Protein 3KRE (pdb70)

Radius of gyration: 17.06 Å; Cα contacts (8 Å, |Δi|>4): 469; chains: 1; bounding box: 45×38×44 Å

Foldseek 3Di:
DFPDDDQFWTWADDPDNFKIKTFGAQWDADDLRPDIDGHPLLQLLQLLVFLLLLVLLVVVPAFAQFDARDDSGIGMGTDFAWLQKKKKKFQFDDDVRCVVVVNDGGHGDPAIDIWMWGRDSVVPTHTDDPVRCCVVPSDHPVLVVVVVVSVVVSCVSVQVLLVVLQKGFGMFIWIWGFDDPDPPGHTHTYDGDALSTTFIARNPPRHTLGCVCVVVVVPCNVVSSVSSCVSSVRDDD

Nearest PDB structures (foldseek):
  3kre-assembly1_A  TM=1.004E+00  e=1.174E-49  Ehrlichia chaffeensis str. Arkansas
  3nua-assembly1_A  TM=9.853E-01  e=3.818E-33  Clostridium perfringens ATCC 13124
  2ywv-assembly1_A  TM=9.823E-01  e=1.407E-31  Geobacillus kaustophilus
  2gqs-assembly1_B  TM=9.759E-01  e=2.696E-31  Escherichia coli
  4fgr-assembly1_A  TM=9.677E-01  e=3.858E-30  Streptococcus pneumoniae

Secondary structure (DSSP, 8-state):
-EEEE-SSEEEEE-SSTTEEEEEE-SEEEETTTTEEEE-TTHHHHHHHHHHHHHHHHHHTT--BSEEEE-SSSEEEEE-EEEPSEEEEEEEE--HHHHHHHT--TTPEEEEEEEEEEE--TTTT--EE-HHHHHHTTSS-HHHHHHHHHHHHHHHHHHHHHHHHTTEEEEEEEE-EEEETT-TT---EE-S--STTTEEEEETTT--B-STHHHHTT-S-HHHHHHHHHHHHT-S--

InterPro domains:
  IPR001636 Phosphoribosylaminoimidazole-succinocarboxamide synthase [TIGR00081] (3-213)
  IPR018236 SAICAR synthetase, conserved site [PS01058] (173-181)
  IPR028923 SAICAR synthetase/ADE2, N-terminal [MF_00137] (4-238)
  IPR028923 SAICAR synthetase/ADE2, N-terminal [PF01259] (6-235)
  IPR033934 Bacterial and archaeal 5-aminoimidazole-4-(N-succinylcarboxamide) ribonucleotide synthase [cd01415] (6-237)

CATH classification: 3.30.200.20 (+1 more: 3.30.470.20)

Sequence (237 aa):
EKIYEGKAKIIFATLNPLEVIQHFKDEITAFNNKKAAIIHEKGILNNYISSSFLMKKLIDKGIKTHFISSLLNQQREQLVKKITIIPIIEVVIRNLAAGNFSKRFQQIADGTPFKSPIIEFYYKNDELSDPMVSEGHILSFQWLTNQELEKIKILSLKINNILSELFFNVGIKLVDFKLEFGKLHNDEQSDLFLADEIISPDTCRLWDISTNKRLDKDRYRLNLGNVIEGYREVAHKLNAIPN

Organism: Ehrlichia chaffeensis (strain ATCC CRL-10679 / Arkansas) (NCBI:txid205920)

Solvent-accessible surface area: 11716 Å² total; per-residue (Å²): 156,121,72,123,79,19,96,18,24,15,30,45,29,43,194,63,102,106,48,9,33,3,38,3,20,17,62,2,14,6,104,113,81,92,65,71,36,121,28,136,46,2,0,20,1,1,0,21,0,0,7,50,0,0,104,85,0,62,85,126,54,6,100,11,8,36,69,46,62,82,73,106,53,29,0,28,3,72,91,25,100,72,12,47,2,20,0,20,0,14,16,21,0,0,11,102,12,8,122,125,97,158,63,76,71,21,52,96,41,216,71,56,58,37,10,10,37,55,81,40,110,98,109,62,44,46,101,9,73,69,44,65,0,50,86,128,157,45,5,80,112,79,27,4,96,75,2,54,91,20,0,69,85,0,4,101,24,0,28,116,31,0,130,104,45,25,0,73,1,0,7,2,32,2,6,2,0,50,51,38,159,53,151,148,9,35,3,24,0,1,20,4,1,0,1,20,20,6,33,0,16,16,74,103,91,95,99,41,2,1,31,4,19,16,64,89,122,79,34,86,17,27,79,4,0,69,57,0,1,111,76,11,125,8,66,69,204

Structure (mmCIF, N/CA/C/O backbone):
data_3KRE
#
_entry.id   3KRE
#
_cell.length_a   75.960
_cell.length_b   61.920
_cell.length_c   68.200
_cell.angle_alpha   90.00
_cell.angle_beta   117.99
_cell.angle_gamma   90.00
#
_symmetry.space_group_name_H-M   'C 1 2 1'
#
loop_
_entity.id
_entity.type
_entity.pdbx_description
1 polymer 'Phosphoribosylaminoimidazole-succinocarboxamide synthase'
2 non-polymer 'CHLORIDE ION'
3 non-polymer 1,2-ETHANEDIOL
4 water water
#
loop_
_atom_site.group_PDB
_atom_site.id
_atom_site.type_symbol
_atom_site.label_atom_id
_atom_site.label_alt_id
_atom_site.label_comp_id
_atom_site.label_asym_id
_atom_site.label_entity_id
_atom_site.label_seq_id
_atom_site.pdbx_PDB_ins_code
_atom_site.Cartn_x
_atom_site.Cartn_y
_atom_site.Cartn_z
_atom_site.occupancy
_atom_site.B_iso_or_equiv
_atom_site.auth_seq_id
_atom_site.auth_comp_id
_atom_site.auth_asym_id
_atom_site.auth_atom_id
_atom_site.pdbx_PDB_model_num
ATOM 1 N N . GLU A 1 26 ? 34.049 -4.602 -5.930 1.00 25.89 5 GLU A N 1
ATOM 2 C CA . GLU A 1 26 ? 34.963 -4.603 -4.735 1.00 25.93 5 GLU A CA 1
ATOM 3 C C . GLU A 1 26 ? 34.246 -4.380 -3.394 1.00 25.24 5 GLU A C 1
ATOM 4 O O . GLU A 1 26 ? 33.793 -3.256 -3.090 1.00 23.05 5 GLU A O 1
ATOM 10 N N . LYS A 1 27 ? 34.206 -5.430 -2.572 1.00 24.41 6 LYS A N 1
ATOM 11 C CA . LYS A 1 27 ? 33.538 -5.376 -1.274 1.00 24.53 6 LYS A CA 1
ATOM 12 C C . LYS A 1 27 ? 34.421 -4.711 -0.238 1.00 23.88 6 LYS A C 1
ATOM 13 O O . LYS A 1 27 ? 35.588 -5.068 -0.112 1.00 24.77 6 LYS A O 1
ATOM 19 N N . ILE A 1 28 ? 33.849 -3.775 0.510 1.00 23.15 7 ILE A N 1
ATOM 20 C CA . ILE A 1 28 ? 34.495 -3.119 1.650 1.00 23.12 7 ILE A CA 1
ATOM 21 C C . ILE A 1 28 ? 34.037 -3.716 2.982 1.00 22.80 7 ILE A C 1
ATOM 22 O O . ILE A 1 28 ? 34.776 -3.713 3.954 1.00 22.79 7 ILE A O 1
ATOM 27 N N . TYR A 1 29 ? 32.780 -4.151 3.042 1.00 22.28 8 TYR A N 1
ATOM 28 C CA . TYR A 1 29 ? 32.191 -4.667 4.271 1.00 21.99 8 TYR A CA 1
ATOM 29 C C . TYR A 1 29 ? 31.023 -5.543 3.868 1.00 20.84 8 TYR A C 1
ATOM 30 O O . TYR A 1 29 ? 30.336 -5.272 2.891 1.00 18.24 8 TYR A O 1
ATOM 39 N N . GLU A 1 30 ? 30.800 -6.594 4.643 1.00 20.63 9 GLU A N 1
ATOM 40 C CA . GLU A 1 30 ? 29.612 -7.392 4.502 1.00 20.99 9 GLU A CA 1
ATOM 41 C C . GLU A 1 30 ? 29.118 -7.722 5.886 1.00 21.93 9 GLU A C 1
ATOM 42 O O . GLU A 1 30 ? 29.857 -8.272 6.698 1.00 21.51 9 GLU A O 1
ATOM 48 N N . GLY A 1 31 ? 27.877 -7.340 6.158 1.00 21.90 10 GLY A N 1
ATOM 49 C CA . GLY A 1 31 ? 27.242 -7.604 7.437 1.00 22.48 10 GLY A CA 1
ATOM 50 C C . GLY A 1 31 ? 26.240 -8.703 7.234 1.00 22.99 10 GLY A C 1
ATOM 51 O O . GLY A 1 31 ? 26.308 -9.459 6.259 1.00 23.13 10 GLY A O 1
ATOM 52 N N . LYS A 1 32 ? 25.267 -8.789 8.128 1.00 23.42 11 LYS A N 1
ATOM 53 C CA . LYS A 1 32 ? 24.362 -9.936 8.054 1.00 23.34 11 LYS A CA 1
ATOM 54 C C . LYS A 1 32 ? 23.386 -9.855 6.856 1.00 21.68 11 LYS A C 1
ATOM 55 O O . LYS A 1 32 ? 23.067 -10.913 6.254 1.00 22.70 11 LYS A O 1
ATOM 61 N N . ALA A 1 33 ? 22.999 -8.627 6.467 1.00 17.52 12 ALA A N 1
ATOM 62 C CA . ALA A 1 33 ? 21.973 -8.411 5.447 1.00 14.89 12 ALA A CA 1
ATOM 63 C C . ALA A 1 33 ? 22.387 -7.488 4.272 1.00 12.10 12 ALA A C 1
ATOM 64 O O . ALA A 1 33 ? 21.650 -7.347 3.309 1.00 10.79 12 ALA A O 1
ATOM 66 N N . LYS A 1 34 ? 23.538 -6.836 4.359 1.00 9.80 13 LYS A N 1
ATOM 67 C CA . LYS A 1 34 ? 23.930 -5.885 3.355 1.00 9.34 13 LYS A CA 1
ATOM 68 C C . LYS A 1 34 ? 25.436 -6.064 3.036 1.00 10.56 13 LYS A C 1
ATOM 69 O O . LYS A 1 34 ? 26.177 -6.655 3.829 1.00 12.03 13 LYS A O 1
ATOM 75 N N . ILE A 1 35 ? 25.825 -5.632 1.848 1.00 8.77 14 ILE A N 1
ATOM 76 C CA . ILE A 1 35 ? 27.220 -5.553 1.415 1.00 9.66 14 ILE A CA 1
ATOM 77 C C . ILE A 1 35 ? 27.468 -4.099 1.062 1.00 9.39 14 ILE A C 1
ATOM 78 O O . ILE A 1 35 ? 26.622 -3.464 0.433 1.00 8.99 14 ILE A O 1
ATOM 83 N N . ILE A 1 36 ? 28.602 -3.565 1.498 1.00 8.84 15 ILE A N 1
ATOM 84 C CA . ILE A 1 36 ? 29.027 -2.243 1.058 1.00 9.01 15 ILE A CA 1
ATOM 85 C C . ILE A 1 36 ? 30.093 -2.440 -0.034 1.00 8.81 15 ILE A C 1
ATOM 86 O O . ILE A 1 36 ? 31.112 -3.094 0.210 1.00 8.86 15 ILE A O 1
ATOM 91 N N . PHE A 1 37 ? 29.863 -1.881 -1.224 1.00 8.62 16 PHE A N 1
ATOM 92 C CA . PHE A 1 37 ? 30.828 -1.950 -2.316 1.00 8.02 16 PHE A CA 1
ATOM 93 C C . PHE A 1 37 ? 31.510 -0.623 -2.537 1.00 8.94 16 PHE A C 1
ATOM 94 O O . PHE A 1 37 ? 30.893 0.451 -2.442 1.00 6.51 16 PHE A O 1
ATOM 102 N N . ALA A 1 38 ? 32.791 -0.675 -2.894 1.00 8.10 17 ALA A N 1
ATOM 103 C CA . ALA A 1 38 ? 33.472 0.538 -3.325 1.00 8.54 17 ALA A CA 1
ATOM 104 C C . ALA A 1 38 ? 32.915 1.035 -4.648 1.00 8.39 17 ALA A C 1
ATOM 105 O O . ALA A 1 38 ? 32.320 0.274 -5.427 1.00 9.19 17 ALA A O 1
ATOM 107 N N . THR A 1 39 ? 33.162 2.320 -4.915 1.00 9.06 18 THR A N 1
ATOM 108 C CA . THR A 1 39 ? 32.994 2.905 -6.242 1.00 9.36 18 THR A CA 1
ATOM 109 C C . THR A 1 39 ? 34.309 3.592 -6.644 1.00 10.02 18 THR A C 1
ATOM 110 O O . THR A 1 39 ? 35.225 3.687 -5.843 1.00 10.32 18 THR A O 1
ATOM 114 N N . LEU A 1 40 ? 34.388 4.106 -7.865 1.00 10.67 19 LEU A N 1
ATOM 115 C CA . LEU A 1 40 ? 35.579 4.879 -8.288 1.00 11.61 19 LEU A CA 1
ATOM 116 C C . LEU A 1 40 ? 35.770 6.173 -7.500 1.00 10.73 19 LEU A C 1
ATOM 117 O O . LEU A 1 40 ? 36.870 6.686 -7.434 1.00 10.67 19 LEU A O 1
ATOM 122 N N . ASN A 1 41 ? 34.695 6.694 -6.899 1.00 10.07 20 ASN A N 1
ATOM 123 C CA . ASN A 1 41 ? 34.772 7.800 -5.966 1.00 9.19 20 ASN A CA 1
ATOM 124 C C . ASN A 1 41 ? 35.064 7.293 -4.552 1.00 9.35 20 ASN A C 1
ATOM 125 O O . ASN A 1 41 ? 34.194 6.668 -3.951 1.00 9.15 20 ASN A O 1
ATOM 130 N N . PRO A 1 42 ? 36.242 7.629 -3.982 1.00 8.80 21 PRO A N 1
ATOM 131 C CA . PRO A 1 42 ? 36.624 7.120 -2.642 1.00 9.05 21 PRO A CA 1
ATOM 132 C C . PRO A 1 42 ? 35.702 7.545 -1.502 1.00 9.01 21 PRO A C 1
ATOM 133 O O . PRO A 1 42 ? 35.709 6.930 -0.406 1.00 10.17 21 PRO A O 1
ATOM 137 N N . LEU A 1 43 ? 34.869 8.561 -1.738 1.00 8.62 22 LEU A N 1
ATOM 138 C CA . LEU A 1 43 ? 33.996 9.063 -0.679 1.00 7.40 22 LEU A CA 1
ATOM 139 C C . LEU A 1 43 ? 32.529 8.627 -0.842 1.00 6.53 22 LEU A C 1
ATOM 140 O O . LEU A 1 43 ? 31.660 9.038 -0.054 1.00 4.84 22 LEU A O 1
ATOM 145 N N . GLU A 1 44 ? 32.255 7.826 -1.861 1.00 4.73 23 GLU A N 1
ATOM 146 C CA . GLU A 1 44 ? 30.924 7.275 -2.061 1.00 5.46 23 GLU A CA 1
ATOM 147 C C . GLU A 1 44 ? 30.994 5.759 -2.158 1.00 5.48 23 GLU A C 1
ATOM 148 O O . GLU A 1 44 ? 31.877 5.210 -2.852 1.00 7.26 23 GLU A O 1
ATOM 154 N N . VAL A 1 45 ? 30.057 5.082 -1.517 1.00 4.84 24 VAL A N 1
ATOM 155 C CA . VAL A 1 45 ? 29.976 3.632 -1.560 1.00 4.78 24 VAL A CA 1
ATOM 156 C C . VAL A 1 45 ? 28.567 3.181 -1.915 1.00 5.75 24 VAL A C 1
ATOM 157 O O . VAL A 1 45 ? 27.615 3.983 -1.868 1.00 3.88 24 VAL A O 1
ATOM 161 N N . ILE A 1 46 ? 28.445 1.916 -2.326 1.00 5.52 25 ILE A N 1
ATOM 162 C CA . ILE A 1 46 ? 27.140 1.359 -2.684 1.00 6.88 25 ILE A CA 1
ATOM 163 C C . ILE A 1 46 ? 26.684 0.472 -1.556 1.00 6.78 25 ILE A C 1
ATOM 164 O O . ILE A 1 46 ? 27.418 -0.430 -1.128 1.00 6.94 25 ILE A O 1
ATOM 169 N N . GLN A 1 47 ? 25.485 0.740 -1.042 1.00 5.87 26 GLN A N 1
ATOM 170 C CA . GLN A 1 47 ? 24.871 -0.120 -0.056 1.00 6.87 26 GLN A CA 1
ATOM 171 C C . GLN A 1 47 ? 23.962 -1.074 -0.813 1.00 7.21 26 GLN A C 1
ATOM 172 O O . GLN A 1 47 ? 23.018 -0.632 -1.466 1.00 6.65 26 GLN A O 1
ATOM 178 N N . HIS A 1 48 ? 24.302 -2.370 -0.749 1.00 6.66 27 HIS A N 1
ATOM 179 C CA . HIS A 1 48 ? 23.643 -3.414 -1.519 1.00 6.98 27 HIS A CA 1
ATOM 180 C C . HIS A 1 48 ? 22.895 -4.311 -0.533 1.00 7.31 27 HIS A C 1
ATOM 181 O O . HIS A 1 48 ? 23.491 -4.863 0.425 1.00 8.20 27 HIS A O 1
ATOM 188 N N . PHE A 1 49 ? 21.578 -4.412 -0.741 1.00 6.82 28 PHE A N 1
ATOM 189 C CA . PHE A 1 49 ? 20.708 -5.209 0.137 1.00 6.18 28 PHE A CA 1
ATOM 190 C C . PHE A 1 49 ? 20.615 -6.649 -0.334 1.00 5.40 28 PHE A C 1
ATOM 191 O O . PHE A 1 49 ? 20.163 -6.891 -1.452 1.00 4.48 28 PHE A O 1
ATOM 199 N N . LYS A 1 50 ? 21.060 -7.584 0.515 1.00 4.54 29 LYS A N 1
ATOM 200 C CA . LYS A 1 50 ? 20.903 -9.000 0.269 1.00 5.19 29 LYS A CA 1
ATOM 201 C C . LYS A 1 50 ? 19.533 -9.537 0.687 1.00 4.05 29 LYS A C 1
ATOM 202 O O . LYS A 1 50 ? 18.725 -8.858 1.328 1.00 4.76 29 LYS A O 1
ATOM 208 N N . ASP A 1 51 ? 19.261 -10.800 0.343 1.00 4.81 30 ASP A N 1
ATOM 209 C CA . ASP A 1 51 ? 17.987 -11.416 0.749 1.00 5.54 30 ASP A CA 1
ATOM 210 C C . ASP A 1 51 ? 18.157 -12.310 1.976 1.00 6.96 30 ASP A C 1
ATOM 211 O O . ASP A 1 51 ? 17.217 -12.967 2.406 1.00 8.37 30 ASP A O 1
ATOM 216 N N . GLU A 1 52 ? 19.349 -12.293 2.544 1.00 6.67 31 GLU A N 1
ATOM 217 C CA . GLU A 1 52 ? 19.654 -13.007 3.753 1.00 7.75 31 GLU A CA 1
ATOM 218 C C . GLU A 1 52 ? 18.911 -12.362 4.926 1.00 7.68 31 GLU A C 1
ATOM 219 O O . GLU A 1 52 ? 18.778 -11.127 4.993 1.00 7.86 31 GLU A O 1
ATOM 225 N N . ILE A 1 53 ? 18.413 -13.196 5.822 1.00 8.36 32 ILE A N 1
ATOM 226 C CA . ILE A 1 53 ? 17.872 -12.756 7.121 1.00 8.48 32 ILE A CA 1
ATOM 227 C C . ILE A 1 53 ? 18.494 -13.667 8.172 1.00 9.16 32 ILE A C 1
ATOM 228 O O . ILE A 1 53 ? 18.727 -14.842 7.924 1.00 7.81 32 ILE A O 1
ATOM 233 N N . THR A 1 54 ? 18.801 -13.124 9.341 1.00 11.03 33 THR A N 1
ATOM 234 C CA . THR A 1 54 ? 19.311 -13.926 10.443 1.00 12.92 33 THR A CA 1
ATOM 235 C C . THR A 1 54 ? 18.633 -13.483 11.743 1.00 14.21 33 THR A C 1
ATOM 236 O O . THR A 1 54 ? 18.215 -12.330 11.867 1.00 14.84 33 THR A O 1
ATOM 240 N N . ALA A 1 55 ? 18.547 -14.384 12.705 1.00 15.38 34 ALA A N 1
ATOM 241 C CA . ALA A 1 55 ? 18.030 -14.044 14.029 1.00 16.86 34 ALA A CA 1
ATOM 242 C C . ALA A 1 55 ? 18.785 -14.791 15.142 1.00 18.80 34 ALA A C 1
ATOM 243 O O . ALA A 1 55 ? 19.474 -15.792 14.884 1.00 18.65 34 ALA A O 1
ATOM 245 N N . PHE A 1 56 ? 18.635 -14.279 16.370 1.00 21.74 35 PHE A N 1
ATOM 246 C CA . PHE A 1 56 ? 19.078 -14.948 17.591 1.00 23.92 35 PHE A CA 1
ATOM 247 C C . PHE A 1 56 ? 20.567 -15.204 17.522 1.00 25.53 35 PHE A C 1
ATOM 248 O O . PHE A 1 56 ? 21.028 -16.349 17.595 1.00 25.63 35 PHE A O 1
ATOM 256 N N . ASN A 1 57 ? 21.303 -14.108 17.338 1.00 27.54 36 ASN A N 1
ATOM 257 C CA . ASN A 1 57 ? 22.757 -14.160 17.191 1.00 29.37 36 ASN A CA 1
ATOM 258 C C . ASN A 1 57 ? 23.212 -15.186 16.163 1.00 29.88 36 ASN A C 1
ATOM 259 O O . ASN A 1 57 ? 24.167 -15.925 16.408 1.00 30.71 36 ASN A O 1
ATOM 264 N N . ASN A 1 58 ? 22.523 -15.231 15.019 1.00 30.20 37 ASN A N 1
ATOM 265 C CA . ASN A 1 58 ? 22.838 -16.167 13.932 1.00 30.37 37 ASN A CA 1
ATOM 266 C C . ASN A 1 58 ? 22.613 -17.645 14.258 1.00 29.26 37 ASN A C 1
ATOM 267 O O . ASN A 1 58 ? 23.199 -18.516 13.631 1.00 29.92 37 ASN A O 1
ATOM 272 N N . LYS A 1 59 ? 21.728 -17.944 15.204 1.00 27.90 38 LYS A N 1
ATOM 273 C CA . LYS A 1 59 ? 21.282 -19.327 15.402 1.00 26.55 38 LYS A CA 1
ATOM 274 C C . LYS A 1 59 ? 20.349 -19.750 14.257 1.00 25.05 38 LYS A C 1
ATOM 275 O O . LYS A 1 59 ? 20.183 -20.954 13.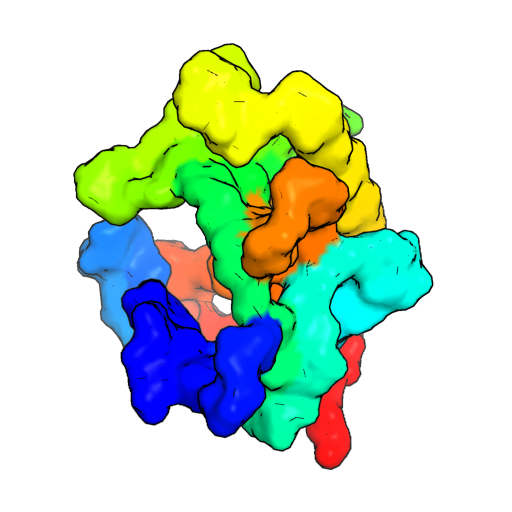992 1.00 24.86 38 LYS A O 1
ATOM 277 N N . LYS A 1 60 ? 19.757 -18.754 13.577 1.00 22.40 39 LYS A N 1
ATOM 278 C CA . LYS A 1 60 ? 18.682 -18.974 12.598 1.00 20.66 39 LYS A CA 1
ATOM 279 C C . LYS A 1 60 ? 19.094 -18.109 11.383 1.00 17.19 39 LYS A C 1
ATOM 280 O O . LYS A 1 60 ? 19.385 -16.945 11.542 1.00 15.25 39 LYS A O 1
ATOM 286 N N . ALA A 1 61 ? 19.164 -18.684 10.186 1.00 14.11 40 ALA A N 1
ATOM 287 C CA . ALA A 1 61 ? 19.381 -17.882 8.976 1.00 12.53 40 ALA A CA 1
ATOM 288 C C . ALA A 1 61 ? 18.562 -18.467 7.828 1.00 9.85 40 ALA A C 1
ATOM 289 O O . ALA A 1 61 ? 18.276 -19.647 7.822 1.00 8.40 40 ALA A O 1
ATOM 291 N N . ALA A 1 62 ? 18.154 -17.604 6.897 1.00 8.32 41 ALA A N 1
ATOM 292 C CA . ALA A 1 62 ? 17.345 -18.010 5.742 1.00 6.96 41 ALA A CA 1
ATOM 293 C C . ALA A 1 62 ? 17.511 -17.006 4.627 1.00 6.41 41 ALA A C 1
ATOM 294 O O . ALA A 1 62 ? 17.922 -15.859 4.850 1.00 7.66 41 ALA A O 1
ATOM 296 N N . ILE A 1 63 ? 17.139 -17.440 3.429 1.00 4.78 42 ILE A N 1
ATOM 297 C CA . ILE A 1 63 ? 17.048 -16.564 2.272 1.00 4.79 42 ILE A CA 1
ATOM 298 C C . ILE A 1 63 ? 15.567 -16.269 2.074 1.00 4.75 42 ILE A C 1
ATOM 299 O O . ILE A 1 63 ? 14.773 -17.195 1.914 1.00 4.68 42 ILE A O 1
ATOM 304 N N . ILE A 1 64 ? 15.210 -14.994 2.095 1.00 3.91 43 ILE A N 1
ATOM 305 C CA . ILE A 1 64 ? 13.841 -14.524 1.831 1.00 5.20 43 ILE A CA 1
ATOM 306 C C . ILE A 1 64 ? 13.889 -13.746 0.513 1.00 4.37 43 ILE A C 1
ATOM 307 O O . ILE A 1 64 ? 14.223 -12.546 0.477 1.00 4.98 43 ILE A O 1
ATOM 312 N N . HIS A 1 65 ? 13.521 -14.404 -0.579 1.00 4.70 44 HIS A N 1
ATOM 313 C CA . HIS A 1 65 ? 13.637 -13.787 -1.877 1.00 4.94 44 HIS A CA 1
ATOM 314 C C . HIS A 1 65 ? 12.886 -12.457 -1.891 1.00 6.01 44 HIS A C 1
ATOM 315 O O . HIS A 1 65 ? 11.747 -12.366 -1.409 1.00 4.67 44 HIS A O 1
ATOM 322 N N . GLU A 1 66 ? 13.567 -11.446 -2.427 1.00 5.42 45 GLU A N 1
ATOM 323 C CA . GLU A 1 66 ? 13.057 -10.067 -2.567 1.00 7.87 45 GLU A CA 1
ATOM 324 C C . GLU A 1 66 ? 13.130 -9.174 -1.321 1.00 6.68 45 GLU A C 1
ATOM 325 O O . GLU A 1 66 ? 12.868 -7.958 -1.434 1.00 6.56 45 GLU A O 1
ATOM 331 N N . LYS A 1 67 ? 13.500 -9.724 -0.164 1.00 5.87 46 LYS A N 1
ATOM 332 C CA . LYS A 1 67 ? 13.512 -8.938 1.075 1.00 6.87 46 LYS A CA 1
ATOM 333 C C . LYS A 1 67 ? 14.458 -7.756 0.932 1.00 5.53 46 LYS A C 1
ATOM 334 O O . LYS A 1 67 ? 14.150 -6.643 1.357 1.00 5.41 46 LYS A O 1
ATOM 340 N N . GLY A 1 68 ? 15.600 -7.965 0.290 1.00 4.62 47 GLY A N 1
ATOM 341 C CA . GLY A 1 68 ? 16.540 -6.855 0.105 1.00 5.09 47 GLY A CA 1
ATOM 342 C C . GLY A 1 68 ? 16.068 -5.752 -0.796 1.00 4.70 47 GLY A C 1
ATOM 343 O O . GLY A 1 68 ? 16.400 -4.579 -0.596 1.00 4.08 47 GLY A O 1
ATOM 344 N N . ILE A 1 69 ? 15.339 -6.131 -1.839 1.00 5.19 48 ILE A N 1
ATOM 345 C CA . ILE A 1 69 ? 14.774 -5.166 -2.739 1.00 5.48 48 ILE A CA 1
ATOM 346 C C . ILE A 1 69 ? 13.795 -4.286 -1.983 1.00 5.06 48 ILE A C 1
ATOM 347 O O . ILE A 1 69 ? 13.836 -3.057 -2.067 1.00 4.99 48 ILE A O 1
ATOM 352 N N . LEU A 1 70 ? 12.898 -4.909 -1.230 1.00 4.71 49 LEU A N 1
ATOM 353 C CA . LEU A 1 70 ? 11.931 -4.131 -0.485 1.00 5.09 49 LEU A CA 1
ATOM 354 C C . LEU A 1 70 ? 12.588 -3.256 0.590 1.00 5.77 49 LEU A C 1
ATOM 355 O O . LEU A 1 70 ? 12.218 -2.089 0.756 1.00 4.97 49 LEU A O 1
ATOM 360 N N . ASN A 1 71 ? 13.613 -3.782 1.264 1.00 5.01 50 ASN A N 1
ATOM 361 C CA . ASN A 1 71 ? 14.334 -3.014 2.280 1.00 5.32 50 ASN A CA 1
ATOM 362 C C . ASN A 1 71 ? 15.074 -1.819 1.665 1.00 5.37 50 ASN A C 1
ATOM 363 O O . ASN A 1 71 ? 15.044 -0.700 2.207 1.00 5.63 50 ASN A O 1
ATOM 368 N N . ASN A 1 72 ? 15.662 -2.030 0.490 1.00 5.21 51 ASN A N 1
ATOM 369 C CA . ASN A 1 72 ? 16.293 -0.958 -0.257 1.00 5.73 51 ASN A CA 1
ATOM 370 C C . ASN A 1 72 ? 15.306 0.178 -0.563 1.00 5.15 51 ASN A C 1
ATOM 371 O O . ASN A 1 72 ? 15.565 1.359 -0.279 1.00 5.62 51 ASN A O 1
ATOM 376 N N . TYR A 1 73 ? 14.168 -0.185 -1.138 1.00 6.25 52 TYR A N 1
ATOM 377 C CA . TYR A 1 73 ? 13.124 0.800 -1.448 1.00 6.07 52 TYR A CA 1
ATOM 378 C C . TYR A 1 73 ? 12.554 1.484 -0.205 1.00 5.62 52 TYR A C 1
ATOM 379 O O . TYR A 1 73 ? 12.413 2.703 -0.182 1.00 6.40 52 TYR A O 1
ATOM 388 N N . ILE A 1 74 ? 12.248 0.716 0.829 1.00 4.78 53 ILE A N 1
ATOM 389 C CA . ILE A 1 74 ? 11.713 1.290 2.058 1.00 5.16 53 ILE A CA 1
ATOM 390 C C . ILE A 1 74 ? 12.739 2.212 2.721 1.00 5.45 53 ILE A C 1
ATOM 391 O O . ILE A 1 74 ? 12.405 3.333 3.123 1.00 6.30 53 ILE A O 1
ATOM 396 N N . SER A 1 75 ? 13.973 1.767 2.822 1.00 6.18 54 SER A N 1
ATOM 397 C CA . SER A 1 75 ? 15.008 2.592 3.480 1.00 7.59 54 SER A CA 1
ATOM 398 C C . SER A 1 75 ? 15.319 3.893 2.733 1.00 7.20 54 SER A C 1
ATOM 399 O O . SER A 1 75 ? 15.379 4.982 3.341 1.00 6.71 54 SER A O 1
ATOM 402 N N . SER A 1 76 ? 15.524 3.795 1.416 1.00 6.56 55 SER A N 1
ATOM 403 C CA A SER A 1 76 ? 15.729 4.986 0.609 0.50 6.02 55 SER A CA 1
ATOM 404 C CA B SER A 1 76 ? 15.681 4.966 0.545 0.50 6.81 55 SER A CA 1
ATOM 405 C C . SER A 1 76 ? 14.543 5.953 0.773 1.00 6.08 55 SER A C 1
ATOM 406 O O . SER A 1 76 ? 14.760 7.149 0.942 1.00 5.22 55 SER A O 1
ATOM 411 N N . PHE A 1 77 ? 13.310 5.420 0.751 1.00 5.48 56 PHE A N 1
ATOM 412 C CA . PHE A 1 77 ? 12.121 6.221 0.930 1.00 5.23 56 PHE A CA 1
ATOM 413 C C . PHE A 1 77 ? 12.121 6.950 2.261 1.00 5.70 56 PHE A C 1
ATOM 414 O O . PHE A 1 77 ? 11.867 8.156 2.316 1.00 6.20 56 PHE A O 1
ATOM 422 N N . LEU A 1 78 ? 12.324 6.201 3.343 1.00 4.34 57 LEU A N 1
ATOM 423 C CA . LEU A 1 78 ? 12.329 6.772 4.697 1.00 5.73 57 LEU A CA 1
ATOM 424 C C . LEU A 1 78 ? 13.526 7.710 4.960 1.00 6.06 57 LEU A C 1
ATOM 425 O O . LEU A 1 78 ? 13.369 8.762 5.618 1.00 5.48 57 LEU A O 1
ATOM 430 N N . MET A 1 79 ? 14.690 7.386 4.407 1.00 5.20 58 MET A N 1
ATOM 431 C CA . MET A 1 79 ? 15.828 8.309 4.500 1.00 7.27 58 MET A CA 1
ATOM 432 C C . MET A 1 79 ? 15.442 9.680 3.903 1.00 6.24 58 MET A C 1
ATOM 433 O O . MET A 1 79 ? 15.657 10.722 4.514 1.00 6.02 58 MET A O 1
ATOM 438 N N . LYS A 1 80 ? 14.854 9.671 2.710 1.00 6.87 59 LYS A N 1
ATOM 439 C CA . LYS A 1 80 ? 14.435 10.885 2.068 1.00 7.23 59 LYS A CA 1
ATOM 440 C C . LYS A 1 80 ? 13.363 11.636 2.856 1.00 7.11 59 LYS A C 1
ATOM 441 O O . LYS A 1 80 ? 13.424 12.853 2.926 1.00 6.62 59 LYS A O 1
ATOM 447 N N . LYS A 1 81 ? 12.398 10.926 3.450 1.00 6.18 60 LYS A N 1
ATOM 448 C CA . LYS A 1 81 ? 11.445 11.570 4.353 1.00 6.47 60 LYS A CA 1
ATOM 449 C C . LYS A 1 81 ? 12.117 12.260 5.529 1.00 5.80 60 LYS A C 1
ATOM 450 O O . LYS A 1 81 ? 11.722 13.353 5.929 1.00 6.29 60 LYS A O 1
ATOM 456 N N . LEU A 1 82 ? 13.155 11.640 6.061 1.00 5.79 61 LEU A N 1
ATOM 457 C CA . LEU A 1 82 ? 13.911 12.215 7.166 1.00 5.46 61 LEU A CA 1
ATOM 458 C C . LEU A 1 82 ? 14.760 13.379 6.701 1.00 4.92 61 LEU A C 1
ATOM 459 O O . LEU A 1 82 ? 14.781 14.401 7.356 1.00 4.40 61 LEU A O 1
ATOM 464 N N . ILE A 1 83 ? 15.409 13.251 5.544 1.00 3.72 62 ILE A N 1
ATOM 465 C CA . ILE A 1 83 ? 16.124 14.398 4.938 1.00 4.96 62 ILE A CA 1
ATOM 466 C C . ILE A 1 83 ? 15.224 15.605 4.728 1.00 5.19 62 ILE A C 1
ATOM 467 O O . ILE A 1 83 ? 15.622 16.741 5.013 1.00 5.48 62 ILE A O 1
ATOM 472 N N . ASP A 1 84 ? 14.001 15.379 4.265 1.00 6.42 63 ASP A N 1
ATOM 473 C CA . ASP A 1 84 ? 13.011 16.451 4.075 1.00 7.47 63 ASP A CA 1
ATOM 474 C C . ASP A 1 84 ? 12.711 17.214 5.340 1.00 8.51 63 ASP A C 1
ATOM 475 O O . ASP A 1 84 ? 12.321 18.361 5.257 1.00 8.67 63 ASP A O 1
ATOM 480 N N . LYS A 1 85 ? 12.864 16.596 6.506 1.00 8.47 64 LYS A N 1
ATOM 481 C CA . LYS A 1 85 ? 12.692 17.280 7.794 1.00 8.93 64 LYS A CA 1
ATOM 482 C C . LYS A 1 85 ? 13.995 17.740 8.434 1.00 9.38 64 LYS A C 1
ATOM 483 O O . LYS A 1 85 ? 13.983 18.138 9.583 1.00 8.98 64 LYS A O 1
ATOM 489 N N . GLY A 1 86 ? 15.103 17.689 7.700 1.00 8.05 65 GLY A N 1
ATOM 490 C CA . GLY A 1 86 ? 16.359 18.233 8.139 1.00 8.61 65 GLY A CA 1
ATOM 491 C C . GLY A 1 86 ? 17.288 17.276 8.860 1.00 7.50 65 GLY A C 1
ATOM 492 O O . GLY A 1 86 ? 18.300 17.701 9.424 1.00 8.84 65 GLY A O 1
ATOM 493 N N . ILE A 1 87 ? 16.960 15.996 8.836 1.00 6.73 66 ILE A N 1
ATOM 494 C CA . ILE A 1 87 ? 17.861 14.991 9.392 1.00 5.81 66 ILE A CA 1
ATOM 495 C C . ILE A 1 87 ? 19.005 14.724 8.398 1.00 5.66 66 ILE A C 1
ATOM 496 O O . ILE A 1 87 ? 18.757 14.554 7.190 1.00 4.89 66 ILE A O 1
ATOM 501 N N . LYS A 1 88 ? 20.245 14.754 8.903 1.00 5.08 67 LYS A N 1
ATOM 502 C CA . LYS A 1 88 ? 21.433 14.472 8.100 1.00 5.72 67 LYS A CA 1
ATOM 503 C C . LYS A 1 88 ? 21.574 12.962 7.978 1.00 4.83 67 LYS A C 1
ATOM 504 O O . LYS A 1 88 ? 21.516 12.253 8.995 1.00 4.28 67 LYS A O 1
ATOM 510 N N . THR A 1 89 ? 21.795 12.476 6.755 1.00 4.07 68 THR A N 1
ATOM 511 C CA . THR A 1 89 ? 21.862 11.024 6.526 1.00 3.79 68 THR A CA 1
ATOM 512 C C . THR A 1 89 ? 22.979 10.706 5.551 1.00 4.34 68 THR A C 1
ATOM 513 O O . THR A 1 89 ? 23.502 11.610 4.880 1.00 3.29 68 THR A O 1
ATOM 517 N N . HIS A 1 90 ? 23.304 9.420 5.433 1.00 4.46 69 HIS A N 1
ATOM 518 C CA . HIS A 1 90 ? 24.290 9.004 4.448 1.00 4.54 69 HIS A CA 1
ATOM 519 C C . HIS A 1 90 ? 23.715 8.845 3.029 1.00 4.97 69 HIS A C 1
ATOM 520 O O . HIS A 1 90 ? 24.437 8.582 2.068 1.00 5.66 69 HIS A O 1
ATOM 527 N N . PHE A 1 91 ? 22.421 9.069 2.873 1.00 4.73 70 PHE A N 1
ATOM 528 C CA . PHE A 1 91 ? 21.785 8.715 1.604 1.00 5.20 70 PHE A CA 1
ATOM 529 C C . PHE A 1 91 ? 22.109 9.725 0.497 1.00 4.92 70 PHE A C 1
ATOM 530 O O . PHE A 1 91 ? 21.968 10.960 0.683 1.00 5.47 70 PHE A O 1
ATOM 538 N N . ILE A 1 92 ? 22.578 9.219 -0.644 1.00 4.03 71 ILE A N 1
ATOM 539 C CA . ILE A 1 92 ? 22.793 10.069 -1.828 1.00 4.18 71 ILE A CA 1
ATOM 540 C C . ILE A 1 92 ? 21.758 9.839 -2.922 1.00 4.69 71 ILE A C 1
ATOM 541 O O . ILE A 1 92 ? 21.104 10.795 -3.374 1.00 4.68 71 ILE A O 1
ATOM 546 N N . SER A 1 93 ? 21.616 8.602 -3.389 1.00 4.77 72 SER A N 1
ATOM 547 C CA A SER A 1 93 ? 20.694 8.327 -4.470 0.50 5.74 72 SER A CA 1
ATOM 548 C CA B SER A 1 93 ? 20.676 8.327 -4.465 0.50 5.65 72 SER A CA 1
ATOM 549 C C . SER A 1 93 ? 20.307 6.856 -4.508 1.00 6.20 72 SER A C 1
ATOM 550 O O . SER A 1 93 ? 21.091 5.995 -4.120 1.00 6.80 72 SER A O 1
ATOM 555 N N . LEU A 1 94 ? 19.097 6.577 -4.981 1.00 7.17 73 LEU A N 1
ATOM 556 C CA . LEU A 1 94 ? 18.659 5.197 -5.247 1.00 8.40 73 LEU A CA 1
ATOM 557 C C . LEU A 1 94 ? 19.222 4.796 -6.619 1.00 9.04 73 LEU A C 1
ATOM 558 O O . LEU A 1 94 ? 19.020 5.498 -7.607 1.00 9.19 73 LEU A O 1
ATOM 563 N N . LEU A 1 95 ? 19.944 3.679 -6.687 1.00 8.51 74 LEU A N 1
ATOM 564 C CA . LEU A 1 95 ? 20.596 3.267 -7.937 1.00 8.33 74 LEU A CA 1
ATOM 565 C C . LEU A 1 95 ? 19.810 2.250 -8.738 1.00 9.02 74 LEU A C 1
ATOM 566 O O . LEU A 1 95 ? 19.727 2.347 -9.975 1.00 9.70 74 LEU A O 1
ATOM 571 N N . ASN A 1 96 ? 19.300 1.238 -8.039 1.00 8.19 75 ASN A N 1
ATOM 572 C CA . ASN A 1 96 ? 18.603 0.113 -8.657 1.00 8.86 75 ASN A CA 1
ATOM 573 C C . ASN A 1 96 ? 17.808 -0.680 -7.615 1.00 9.10 75 ASN A C 1
ATOM 574 O O . ASN A 1 96 ? 17.692 -0.242 -6.479 1.00 9.20 75 ASN A O 1
ATOM 579 N N . GLN A 1 97 ? 17.266 -1.844 -7.986 1.00 8.78 76 GLN A N 1
ATOM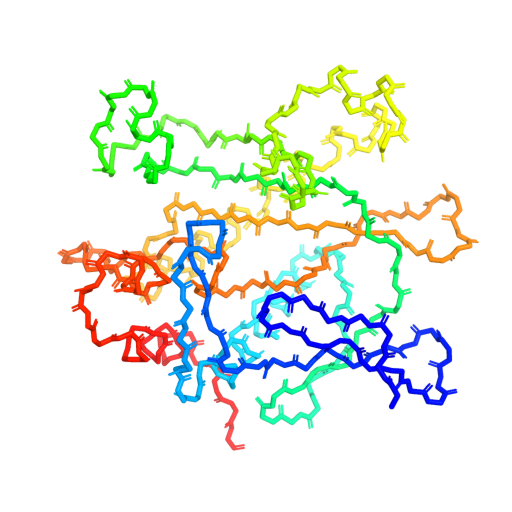 580 C CA A GLN A 1 97 ? 16.393 -2.603 -7.088 0.50 9.48 76 GLN A CA 1
ATOM 581 C CA B GLN A 1 97 ? 16.379 -2.591 -7.085 0.50 9.38 76 GLN A CA 1
ATOM 582 C C . GLN A 1 97 ? 17.031 -2.945 -5.739 1.00 8.91 76 GLN A C 1
ATOM 583 O O . GLN A 1 97 ? 16.364 -3.024 -4.758 1.00 10.11 76 GLN A O 1
ATOM 594 N N . ARG A 1 98 ? 18.340 -3.157 -5.713 1.00 8.66 77 ARG A N 1
ATOM 595 C CA . ARG A 1 98 ? 19.021 -3.634 -4.508 1.00 8.06 77 ARG A CA 1
ATOM 596 C C . ARG A 1 98 ? 19.976 -2.634 -3.894 1.00 6.92 77 ARG A C 1
ATOM 597 O O . ARG A 1 98 ? 20.492 -2.880 -2.804 1.00 6.14 77 ARG A O 1
ATOM 605 N N . GLU A 1 99 ? 20.222 -1.523 -4.593 1.00 5.87 78 GLU A N 1
ATOM 606 C CA . GLU A 1 99 ? 21.370 -0.680 -4.254 1.00 5.39 78 GLU A CA 1
ATOM 607 C C . GLU A 1 99 ? 21.029 0.773 -4.149 1.00 5.12 78 GLU A C 1
ATOM 608 O O . GLU A 1 99 ? 20.191 1.292 -4.877 1.00 5.35 78 GLU A O 1
ATOM 614 N N . GLN A 1 100 ? 21.707 1.420 -3.231 1.00 5.22 79 GLN A N 1
ATOM 615 C CA . GLN A 1 100 ? 21.670 2.872 -3.139 1.00 6.21 79 GLN A CA 1
ATOM 616 C C . GLN A 1 100 ? 23.087 3.367 -2.950 1.00 5.88 79 GLN A C 1
ATOM 617 O O . GLN A 1 100 ? 23.931 2.657 -2.405 1.00 6.40 79 GLN A O 1
ATOM 623 N N . LEU A 1 101 ? 23.331 4.566 -3.439 1.00 5.02 80 LEU A N 1
ATOM 624 C CA . LEU A 1 101 ? 24.587 5.268 -3.298 1.00 3.97 80 LEU A CA 1
ATOM 625 C C . LEU A 1 101 ? 24.530 6.042 -1.992 1.00 3.80 80 LEU A C 1
ATOM 626 O O . LEU A 1 101 ? 23.584 6.810 -1.744 1.00 4.55 80 LEU A O 1
ATOM 631 N N . VAL A 1 102 ? 25.555 5.864 -1.173 1.00 2.42 81 VAL A N 1
ATOM 632 C CA . VAL A 1 102 ? 25.624 6.540 0.108 1.00 3.23 81 VAL A CA 1
ATOM 633 C C . VAL A 1 102 ? 27.034 7.077 0.382 1.00 3.93 81 VAL A C 1
ATOM 634 O O . VAL A 1 102 ? 28.052 6.620 -0.212 1.00 4.62 81 VAL A O 1
ATOM 638 N N . LYS A 1 103 ? 27.083 8.039 1.301 1.00 4.80 82 LYS A N 1
ATOM 639 C CA . LYS A 1 103 ? 28.330 8.658 1.731 1.00 5.53 82 LYS A CA 1
ATOM 640 C C . LYS A 1 103 ? 29.189 7.601 2.416 1.00 5.81 82 LYS A C 1
ATOM 641 O O . LYS A 1 103 ? 28.678 6.851 3.207 1.00 6.27 82 LYS A O 1
ATOM 647 N N . LYS A 1 104 ? 30.481 7.612 2.173 1.00 6.21 83 LYS A N 1
ATOM 648 C CA . LYS A 1 104 ? 31.388 6.797 2.925 1.00 7.33 83 LYS A CA 1
ATOM 649 C C . LYS A 1 104 ? 31.661 7.543 4.236 1.00 7.65 83 LYS A C 1
ATOM 650 O O . LYS A 1 104 ? 32.290 8.604 4.251 1.00 7.70 83 LYS A O 1
ATOM 656 N N . ILE A 1 105 ? 31.241 6.946 5.335 1.00 6.91 84 ILE A N 1
ATOM 657 C CA . ILE A 1 105 ? 31.436 7.511 6.667 1.00 9.01 84 ILE A CA 1
ATOM 658 C C . ILE A 1 105 ? 31.957 6.448 7.658 1.00 9.36 84 ILE A C 1
ATOM 659 O O . ILE A 1 105 ? 31.876 5.250 7.388 1.00 9.11 84 ILE A O 1
ATOM 664 N N . THR A 1 106 ? 32.515 6.907 8.777 1.00 10.55 85 THR A N 1
ATOM 665 C CA . THR A 1 106 ? 32.906 5.997 9.842 1.00 11.56 85 THR A CA 1
ATOM 666 C C . THR A 1 106 ? 31.761 5.812 10.799 1.00 11.02 85 THR A C 1
ATOM 667 O O . THR A 1 106 ? 31.255 6.787 11.334 1.00 9.59 85 THR A O 1
ATOM 671 N N . ILE A 1 107 ? 31.341 4.563 10.974 1.00 11.07 86 ILE A N 1
ATOM 672 C CA . ILE A 1 107 ? 30.157 4.280 11.767 1.00 11.43 86 ILE A CA 1
ATOM 673 C C . ILE A 1 107 ? 30.595 4.276 13.223 1.00 11.72 86 ILE A C 1
ATOM 674 O O . ILE A 1 107 ? 31.617 3.687 13.569 1.00 12.40 86 ILE A O 1
ATOM 679 N N . ILE A 1 108 ? 29.845 4.964 14.059 1.00 10.00 87 ILE A N 1
ATOM 680 C CA . ILE A 1 108 ? 30.030 4.926 15.510 1.00 10.01 87 ILE A CA 1
ATOM 681 C C . ILE A 1 108 ? 29.494 3.569 16.020 1.00 10.43 87 ILE A C 1
ATOM 682 O O . ILE A 1 108 ? 28.410 3.150 15.662 1.00 10.00 87 ILE A O 1
ATOM 687 N N . PRO A 1 109 ? 30.247 2.883 16.870 1.00 12.50 88 PRO A N 1
ATOM 688 C CA . PRO A 1 109 ? 29.873 1.487 17.103 1.00 12.47 88 PRO A CA 1
ATOM 689 C C . PRO A 1 109 ? 28.809 1.329 18.193 1.00 11.76 88 PRO A C 1
ATOM 690 O O . PRO A 1 109 ? 28.965 0.481 19.097 1.00 10.64 88 PRO A O 1
ATOM 694 N N . ILE A 1 110 ? 27.742 2.129 18.079 1.00 11.18 89 ILE A N 1
ATOM 695 C CA A ILE A 1 110 ? 26.579 2.115 18.981 0.50 10.84 89 ILE A CA 1
ATOM 696 C CA B ILE A 1 110 ? 26.594 1.952 18.971 0.50 11.32 89 ILE A CA 1
ATOM 697 C C . ILE A 1 110 ? 25.315 1.848 18.166 1.00 10.85 89 ILE A C 1
ATOM 698 O O . ILE A 1 110 ? 25.164 2.423 17.082 1.00 12.62 89 ILE A O 1
ATOM 707 N N . GLU A 1 111 ? 24.417 1.027 18.671 1.00 10.93 90 GLU A N 1
ATOM 708 C CA . GLU A 1 111 ? 23.068 0.884 18.123 1.00 10.42 90 GLU A CA 1
ATOM 709 C C . GLU A 1 111 ? 22.176 1.656 19.082 1.00 9.07 90 GLU A C 1
ATOM 710 O O . GLU A 1 111 ? 22.261 1.443 20.292 1.00 8.43 90 GLU A O 1
ATOM 716 N N . VAL A 1 112 ? 21.368 2.570 18.560 1.00 6.65 91 VAL A N 1
ATOM 717 C CA . VAL A 1 112 ? 20.425 3.307 19.381 1.00 5.70 91 VAL A CA 1
ATOM 718 C C . VAL A 1 112 ? 19.071 2.658 19.163 1.00 4.89 91 VAL A C 1
ATOM 719 O O . VAL A 1 112 ? 18.587 2.584 18.031 1.00 4.67 91 VAL A O 1
ATOM 723 N N . VAL A 1 113 ? 18.469 2.161 20.236 1.00 5.79 92 VAL A N 1
ATOM 724 C CA . VAL A 1 113 ? 17.157 1.532 20.130 1.00 5.29 92 VAL A CA 1
ATOM 725 C C . VAL A 1 113 ? 16.164 2.450 20.782 1.00 5.11 92 VAL A C 1
ATOM 726 O O . VAL A 1 113 ? 16.381 2.869 21.914 1.00 6.71 92 VAL A O 1
ATOM 730 N N . ILE A 1 114 ? 15.108 2.788 20.051 1.00 5.55 93 ILE A N 1
ATOM 731 C CA . ILE A 1 114 ? 14.049 3.669 20.499 1.00 5.14 93 ILE A CA 1
ATOM 732 C C . ILE A 1 114 ? 12.771 2.829 20.602 1.00 5.68 93 ILE A C 1
ATOM 733 O O . ILE A 1 114 ? 12.357 2.187 19.630 1.00 6.54 93 ILE A O 1
ATOM 738 N N . ARG A 1 115 ? 12.157 2.826 21.776 1.00 5.29 94 ARG A N 1
ATOM 739 C CA . ARG A 1 115 ? 10.964 1.983 22.037 1.00 4.38 94 ARG A CA 1
ATOM 740 C C . ARG A 1 115 ? 9.747 2.827 22.401 1.00 5.55 94 ARG A C 1
ATOM 741 O O . ARG A 1 115 ? 9.795 3.653 23.348 1.00 4.81 94 ARG A O 1
ATOM 749 N N . ASN A 1 116 ? 8.649 2.588 21.670 1.00 5.05 95 ASN A N 1
ATOM 750 C CA . ASN A 1 116 ? 7.354 3.181 21.942 1.00 5.84 95 ASN A CA 1
ATOM 751 C C . ASN A 1 116 ? 6.427 2.253 22.715 1.00 6.00 95 ASN A C 1
ATOM 752 O O . ASN A 1 116 ? 5.675 2.704 23.563 1.00 6.90 95 ASN A O 1
ATOM 757 N N . LEU A 1 117 ? 6.451 0.980 22.369 1.00 6.52 96 LEU A N 1
ATOM 758 C CA . LEU A 1 117 ? 5.796 -0.072 23.127 1.00 6.96 96 LEU A CA 1
ATOM 759 C C . LEU A 1 117 ? 6.843 -1.114 23.504 1.00 7.14 96 LEU A C 1
ATOM 760 O O . LEU A 1 117 ? 7.897 -1.208 22.892 1.00 6.33 96 LEU A O 1
ATOM 765 N N . ALA A 1 118 ? 6.531 -1.908 24.518 1.00 6.98 97 ALA A N 1
ATOM 766 C CA . ALA A 1 118 ? 7.378 -3.020 24.914 1.00 7.37 97 ALA A CA 1
ATOM 767 C C . ALA A 1 118 ? 7.328 -4.122 23.873 1.00 8.61 97 ALA A C 1
ATOM 768 O O . ALA A 1 118 ? 6.249 -4.505 23.432 1.00 9.62 97 ALA A O 1
ATOM 770 N N . ALA A 1 119 ? 8.495 -4.636 23.504 1.00 8.90 98 ALA A N 1
ATOM 771 C CA . ALA A 1 119 ? 8.564 -5.777 22.597 1.00 9.45 98 ALA A CA 1
ATOM 772 C C . ALA A 1 119 ? 9.903 -6.468 22.759 1.00 9.70 98 ALA A C 1
ATOM 773 O O . ALA A 1 119 ? 10.783 -5.990 23.487 1.00 8.59 98 ALA A O 1
ATOM 775 N N . GLY A 1 120 ? 10.058 -7.618 22.106 1.00 9.10 99 GLY A N 1
ATOM 776 C CA . GLY A 1 120 ? 11.355 -8.278 22.028 1.00 9.91 99 GLY A CA 1
ATOM 777 C C . GLY A 1 120 ? 11.960 -8.623 23.380 1.00 10.00 99 GLY A C 1
ATOM 778 O O . GLY A 1 120 ? 11.274 -9.094 24.278 1.00 10.18 99 GLY A O 1
ATOM 779 N N . ASN A 1 121 ? 13.253 -8.360 23.513 1.00 10.28 100 ASN A N 1
ATOM 780 C CA . ASN A 1 121 ? 14.003 -8.693 24.715 1.00 10.81 100 ASN A CA 1
ATOM 781 C C . ASN A 1 121 ? 13.676 -7.742 25.878 1.00 10.24 100 ASN A C 1
ATOM 782 O O . ASN A 1 121 ? 13.886 -8.089 27.036 1.00 10.44 100 ASN A O 1
ATOM 787 N N . PHE A 1 122 ? 13.162 -6.553 25.565 1.00 8.93 101 PHE A N 1
ATOM 788 C CA . PHE A 1 122 ? 12.699 -5.626 26.594 1.00 9.29 101 PHE A CA 1
ATOM 789 C C . PHE A 1 122 ? 11.555 -6.284 27.353 1.00 9.62 101 PHE A C 1
ATOM 790 O O . PHE A 1 122 ? 11.581 -6.376 28.579 1.00 8.64 101 PHE A O 1
ATOM 798 N N . SER A 1 123 ? 10.539 -6.735 26.617 1.00 10.58 102 SER A N 1
ATOM 799 C CA . SER A 1 123 ? 9.398 -7.424 27.240 1.00 11.30 102 SER A CA 1
ATOM 800 C C . SER A 1 123 ? 9.853 -8.574 28.075 1.00 11.76 102 SER A C 1
ATOM 801 O O . SER A 1 123 ? 9.357 -8.752 29.190 1.00 11.72 102 SER A O 1
ATOM 804 N N . LYS A 1 124 ? 10.791 -9.354 27.531 1.00 12.24 103 LYS A N 1
ATOM 805 C CA . LYS A 1 124 ? 11.227 -10.574 28.209 1.00 13.48 103 LYS A CA 1
ATOM 806 C C . LYS A 1 124 ? 11.954 -10.235 29.512 1.00 12.31 103 LYS A C 1
ATOM 807 O O . LYS A 1 124 ? 11.651 -10.810 30.543 1.00 12.30 103 LYS A O 1
ATOM 813 N N . ARG A 1 125 ? 12.898 -9.299 29.471 1.00 11.27 104 ARG A N 1
ATOM 814 C CA . ARG A 1 125 ? 13.737 -9.053 30.662 1.00 9.60 104 ARG A CA 1
ATOM 815 C C . ARG A 1 125 ? 13.067 -8.260 31.791 1.00 9.94 104 ARG A C 1
ATOM 816 O O . ARG A 1 125 ? 13.502 -8.367 32.957 1.00 9.57 104 ARG A O 1
ATOM 824 N N . PHE A 1 126 ? 12.008 -7.504 31.476 1.00 8.88 105 PHE A N 1
ATOM 825 C CA . PHE A 1 126 ? 11.227 -6.792 32.479 1.00 9.88 105 PHE A CA 1
ATOM 826 C C . PHE A 1 126 ? 9.891 -7.483 32.768 1.00 10.06 105 PHE A C 1
ATOM 827 O O . PHE A 1 126 ? 9.128 -7.010 33.610 1.00 9.83 105 PHE A O 1
ATOM 835 N N . GLN A 1 127 ? 9.646 -8.594 32.073 1.00 10.57 106 GLN A N 1
ATOM 836 C CA A GLN A 1 127 ? 8.387 -9.349 32.160 0.50 11.21 106 GLN A CA 1
ATOM 837 C CA B GLN A 1 127 ? 8.392 -9.350 32.212 0.50 11.47 106 GLN A CA 1
ATOM 838 C C . GLN A 1 127 ? 7.181 -8.404 32.067 1.00 11.48 106 GLN A C 1
ATOM 839 O O . GLN A 1 127 ? 6.282 -8.361 32.916 1.00 12.05 106 GLN A O 1
ATOM 850 N N . ILE A 1 128 ? 7.195 -7.621 30.990 1.00 11.84 107 ILE A N 1
ATOM 851 C CA . ILE A 1 128 ? 6.139 -6.678 30.630 1.00 12.48 107 ILE A CA 1
ATOM 852 C C . ILE A 1 128 ? 5.580 -7.199 29.296 1.00 13.43 107 ILE A C 1
ATOM 853 O O . ILE A 1 128 ? 6.339 -7.575 28.417 1.00 14.37 107 ILE A O 1
ATOM 858 N N . ALA A 1 129 ? 4.261 -7.250 29.163 1.00 13.27 108 ALA A N 1
ATOM 859 C CA . ALA A 1 129 ? 3.623 -7.836 27.995 1.00 13.11 108 ALA A CA 1
ATOM 860 C C . ALA A 1 129 ? 3.981 -7.075 26.699 1.00 12.68 108 ALA A C 1
ATOM 861 O O . ALA A 1 129 ? 3.994 -5.847 26.697 1.00 12.76 108 ALA A O 1
ATOM 863 N N . ASP A 1 130 ? 4.304 -7.801 25.630 1.00 12.66 109 ASP A N 1
ATOM 864 C CA . ASP A 1 130 ? 4.439 -7.191 24.294 1.00 13.06 109 ASP A CA 1
ATOM 865 C C . ASP A 1 130 ? 3.265 -6.243 24.006 1.00 12.19 109 ASP A C 1
ATOM 866 O O . ASP A 1 130 ? 2.076 -6.612 24.185 1.00 12.15 109 ASP A O 1
ATOM 871 N N . GLY A 1 131 ? 3.579 -5.036 23.560 1.00 11.59 110 GLY A N 1
ATOM 872 C CA . GLY A 1 131 ? 2.553 -4.048 23.216 1.00 11.45 110 GLY A CA 1
ATOM 873 C C . GLY A 1 131 ? 2.173 -3.088 24.329 1.00 12.01 110 GLY A C 1
ATOM 874 O O . GLY A 1 131 ? 1.408 -2.159 24.108 1.00 12.66 110 GLY A O 1
ATOM 875 N N . THR A 1 132 ? 2.727 -3.271 25.521 1.00 11.64 111 THR A N 1
ATOM 876 C CA . THR A 1 132 ? 2.511 -2.319 26.582 1.00 11.81 111 THR A CA 1
ATOM 877 C C . THR A 1 132 ? 3.086 -0.974 26.140 1.00 12.14 111 THR A C 1
ATOM 878 O O . THR A 1 132 ? 4.276 -0.894 25.844 1.00 10.58 111 THR A O 1
ATOM 882 N N . PRO A 1 133 ? 2.242 0.071 26.109 1.00 13.08 112 PRO A N 1
ATOM 883 C CA . PRO A 1 133 ? 2.703 1.400 25.727 1.00 13.55 112 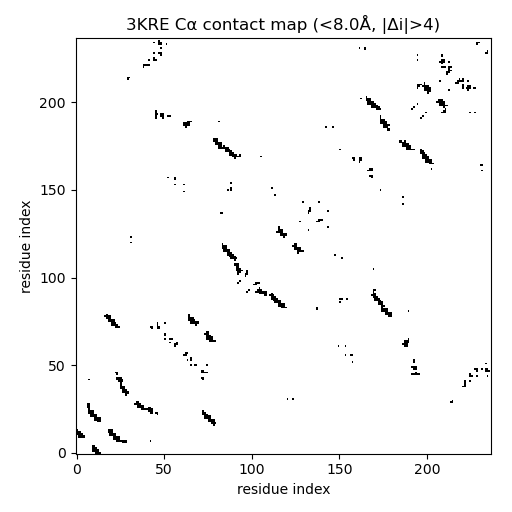PRO A CA 1
ATOM 884 C C . PRO A 1 133 ? 3.445 2.108 26.853 1.00 13.15 112 PRO A C 1
ATOM 885 O O . PRO A 1 133 ? 3.127 1.944 28.040 1.00 13.19 112 PRO A O 1
ATOM 889 N N . PHE A 1 134 ? 4.447 2.887 26.473 1.00 11.74 113 PHE A N 1
ATOM 890 C CA . PHE A 1 134 ? 5.177 3.681 27.425 1.00 12.31 113 PHE A CA 1
ATOM 891 C C . PHE A 1 134 ? 4.612 5.090 27.427 1.00 13.05 113 PHE A C 1
ATOM 892 O O . PHE A 1 134 ? 4.069 5.567 26.410 1.00 12.58 113 PHE A O 1
ATOM 900 N N . LYS A 1 135 ? 4.771 5.766 28.563 1.00 13.60 114 LYS A N 1
ATOM 901 C CA . LYS A 1 135 ? 4.323 7.130 28.683 1.00 15.12 114 LYS A CA 1
ATOM 902 C C . LYS A 1 135 ? 5.166 8.052 27.817 1.00 14.48 114 LYS A C 1
ATOM 903 O O . LYS A 1 135 ? 4.659 9.043 27.271 1.00 14.60 114 LYS A O 1
ATOM 909 N N . SER A 1 136 ? 6.451 7.730 27.711 1.00 13.12 115 SER A N 1
ATOM 910 C CA . SER A 1 136 ? 7.339 8.449 26.806 1.00 12.23 115 SER A CA 1
ATOM 911 C C . SER A 1 136 ? 8.329 7.453 26.200 1.00 10.90 115 SER A C 1
ATOM 912 O O . SER A 1 136 ? 8.618 6.432 26.795 1.00 10.51 115 SER A O 1
ATOM 915 N N . PRO A 1 137 ? 8.837 7.739 24.994 1.00 10.15 116 PRO A N 1
ATOM 916 C CA . PRO A 1 137 ? 9.740 6.725 24.382 1.00 9.18 116 PRO A CA 1
ATOM 917 C C . PRO A 1 137 ? 10.987 6.433 25.211 1.00 8.03 116 PRO A C 1
ATOM 918 O O . PRO A 1 137 ? 11.550 7.336 25.866 1.00 8.24 116 PRO A O 1
ATOM 922 N N . ILE A 1 138 ? 11.437 5.190 25.135 1.00 5.78 117 ILE A N 1
ATOM 923 C CA . ILE A 1 138 ? 12.611 4.734 25.832 1.00 5.43 117 ILE A CA 1
ATOM 924 C C . ILE A 1 138 ? 13.762 4.446 24.858 1.00 5.79 117 ILE A C 1
ATOM 925 O O . ILE A 1 138 ? 13.666 3.567 24.016 1.00 7.77 117 ILE A O 1
ATOM 930 N N . ILE A 1 139 ? 14.858 5.162 25.052 1.00 5.77 118 ILE A N 1
ATOM 931 C CA . ILE A 1 139 ? 16.067 4.975 24.318 1.00 5.52 118 ILE A CA 1
ATOM 932 C C . ILE A 1 139 ? 16.989 4.086 25.124 1.00 6.45 118 ILE A C 1
ATOM 933 O O . ILE A 1 139 ? 17.207 4.330 26.316 1.00 6.89 118 ILE A O 1
ATOM 938 N N . GLU A 1 140 ? 17.510 3.079 24.461 1.00 6.72 119 GLU A N 1
ATOM 939 C CA . GLU A 1 140 ? 18.577 2.236 25.000 1.00 6.79 119 GLU A CA 1
ATOM 940 C C . GLU A 1 140 ? 19.745 2.172 24.016 1.00 7.24 119 GLU A C 1
ATOM 941 O O . GLU A 1 140 ? 19.536 2.147 22.789 1.00 7.60 119 GLU A O 1
ATOM 947 N N . PHE A 1 141 ? 20.965 2.126 24.555 1.00 7.06 120 PHE A N 1
ATOM 948 C CA . PHE A 1 141 ? 22.182 2.070 23.751 1.00 7.49 120 PHE A CA 1
ATOM 949 C C . PHE A 1 141 ? 22.848 0.714 23.842 1.00 8.01 120 PHE A C 1
ATOM 950 O O . PHE A 1 141 ? 22.906 0.136 24.925 1.00 7.63 120 PHE A O 1
ATOM 958 N N . TYR A 1 142 ? 23.371 0.221 22.706 1.00 7.30 121 TYR A N 1
ATOM 959 C CA . TYR A 1 142 ? 24.105 -1.042 22.689 1.00 7.98 121 TYR A CA 1
ATOM 960 C C . TYR A 1 142 ? 25.414 -0.857 21.959 1.00 8.11 121 TYR A C 1
ATOM 961 O O . TYR A 1 142 ? 25.491 -0.126 20.999 1.00 8.92 121 TYR A O 1
ATOM 970 N N . TYR A 1 143 ? 26.448 -1.516 22.449 1.00 8.68 122 TYR A N 1
ATOM 971 C CA . TYR A 1 143 ? 27.715 -1.585 21.755 1.00 9.00 122 TYR A CA 1
ATOM 972 C C . TYR A 1 143 ? 27.598 -2.624 20.615 1.00 10.82 122 TYR A C 1
ATOM 973 O O . TYR A 1 143 ? 27.234 -3.777 20.870 1.00 9.21 122 TYR A O 1
ATOM 982 N N . LYS A 1 144 ? 27.889 -2.223 19.378 1.00 12.93 123 LYS A N 1
ATOM 983 C CA . LYS A 1 144 ? 27.722 -3.135 18.239 1.00 15.69 123 LYS A CA 1
ATOM 984 C C . LYS A 1 144 ? 28.951 -4.055 18.159 1.00 16.94 123 LYS A C 1
ATOM 985 O O . LYS A 1 144 ? 30.056 -3.618 17.821 1.00 18.35 123 LYS A O 1
ATOM 991 N N . ASN A 1 145 ? 28.744 -5.310 18.534 1.00 18.72 124 ASN A N 1
ATOM 992 C CA . ASN A 1 145 ? 29.820 -6.308 18.604 1.00 20.16 124 ASN A CA 1
ATOM 993 C C . ASN A 1 145 ? 29.217 -7.691 18.609 1.00 21.01 124 ASN A C 1
ATOM 994 O O . ASN A 1 145 ? 28.523 -8.087 19.559 1.00 21.52 124 ASN A O 1
ATOM 999 N N . ASP A 1 146 ? 29.467 -8.427 17.525 1.00 23.22 125 ASP A N 1
ATOM 1000 C CA . ASP A 1 146 ? 28.973 -9.806 17.396 1.00 23.92 125 ASP A CA 1
ATOM 1001 C C . ASP A 1 146 ? 29.532 -10.733 18.477 1.00 23.27 125 ASP A C 1
ATOM 1002 O O . ASP A 1 146 ? 28.782 -11.500 19.082 1.00 22.80 125 ASP A O 1
ATOM 1007 N N . GLU A 1 147 ? 30.844 -10.660 18.697 1.00 23.26 126 GLU A N 1
ATOM 1008 C CA . GLU A 1 147 ? 31.528 -11.510 19.686 1.00 23.28 126 GLU A CA 1
ATOM 1009 C C . GLU A 1 147 ? 30.875 -11.386 21.084 1.00 23.02 126 GLU A C 1
ATOM 1010 O O . GLU A 1 147 ? 30.726 -12.377 21.801 1.00 23.53 126 GLU A O 1
ATOM 1012 N N . LEU A 1 148 ? 30.454 -10.171 21.450 1.00 22.08 127 LEU A N 1
ATOM 1013 C CA . LEU A 1 148 ? 29.882 -9.916 22.771 1.00 20.71 127 LEU A CA 1
ATOM 1014 C C . LEU A 1 148 ? 28.362 -9.932 22.754 1.00 20.32 127 LEU A C 1
ATOM 1015 O O . LEU A 1 148 ? 27.733 -9.698 23.779 1.00 20.50 127 LEU A O 1
ATOM 1020 N N . SER A 1 149 ? 27.767 -10.227 21.595 1.00 19.76 128 SER A N 1
ATOM 1021 C CA . SER A 1 149 ? 26.309 -10.192 21.402 1.00 19.59 128 SER A CA 1
ATOM 1022 C C . SER A 1 149 ? 25.688 -8.838 21.745 1.00 17.89 128 SER A C 1
ATOM 1023 O O . SER A 1 149 ? 24.703 -8.763 22.481 1.00 17.36 128 SER A O 1
ATOM 1026 N N . ASP A 1 150 ? 26.307 -7.783 21.223 1.00 17.31 129 ASP A N 1
ATOM 1027 C CA . ASP A 1 150 ? 25.791 -6.404 21.324 1.00 16.44 129 ASP A CA 1
ATOM 1028 C C . ASP A 1 150 ? 25.332 -6.029 22.735 1.00 13.58 129 ASP A C 1
ATOM 1029 O O . ASP A 1 150 ? 24.152 -5.766 22.970 1.00 14.20 129 ASP A O 1
ATOM 1034 N N . PRO A 1 151 ? 26.271 -5.984 23.677 1.00 12.17 130 PRO A N 1
ATOM 1035 C CA . PRO A 1 151 ? 25.922 -5.657 25.062 1.00 10.10 130 PRO A CA 1
ATOM 1036 C C . PRO A 1 151 ? 25.392 -4.218 25.232 1.00 9.40 130 PRO A C 1
ATOM 1037 O O . PRO A 1 151 ? 25.891 -3.245 24.632 1.00 7.72 130 PRO A O 1
ATOM 1041 N N . MET A 1 152 ? 24.391 -4.095 26.088 1.00 8.26 131 MET A N 1
ATOM 1042 C CA . MET A 1 152 ? 23.913 -2.778 26.469 1.00 8.00 131 MET A CA 1
ATOM 1043 C C . MET A 1 152 ? 25.016 -1.973 27.156 1.00 7.20 131 MET A C 1
ATOM 1044 O O . MET A 1 152 ? 25.805 -2.499 27.940 1.00 7.21 131 MET A O 1
ATOM 1049 N N . VAL A 1 153 ? 25.029 -0.683 26.884 1.00 7.01 132 VAL A N 1
ATOM 1050 C CA . VAL A 1 153 ? 25.968 0.240 27.489 1.00 6.00 132 VAL A CA 1
ATOM 1051 C C . VAL A 1 153 ? 25.214 1.446 28.011 1.00 6.07 132 VAL A C 1
ATOM 1052 O O . VAL A 1 153 ? 24.239 1.897 27.415 1.00 6.76 132 VAL A O 1
ATOM 1056 N N . SER A 1 154 ? 25.706 1.974 29.121 1.00 6.47 133 SER A N 1
ATOM 1057 C CA . SER A 1 154 ? 25.239 3.258 29.650 1.00 5.52 133 SER A CA 1
ATOM 1058 C C . SER A 1 154 ? 25.846 4.437 28.920 1.00 6.40 133 SER A C 1
ATOM 1059 O O . SER A 1 154 ? 26.842 4.326 28.199 1.00 4.41 133 SER A O 1
ATOM 1062 N N . GLU A 1 155 ? 25.271 5.604 29.159 1.00 6.10 134 GLU A N 1
ATOM 1063 C CA . GLU A 1 155 ? 25.871 6.842 28.670 1.00 6.17 134 GLU A CA 1
ATOM 1064 C C . GLU A 1 155 ? 27.291 7.071 29.139 1.00 5.86 134 GLU A C 1
ATOM 1065 O O . GLU A 1 155 ? 28.151 7.486 28.353 1.00 5.63 134 GLU A O 1
ATOM 1071 N N . GLY A 1 156 ? 27.554 6.803 30.419 1.00 4.41 135 GLY A N 1
ATOM 1072 C CA . GLY A 1 156 ? 28.855 6.999 30.987 1.00 4.10 135 GLY A CA 1
ATOM 1073 C C . GLY A 1 156 ? 29.890 6.106 30.348 1.00 3.95 135 GLY A C 1
ATOM 1074 O O . GLY A 1 156 ? 31.032 6.501 30.208 1.00 3.41 135 GLY A O 1
ATOM 1075 N N . HIS A 1 157 ? 29.462 4.927 29.921 1.00 3.71 136 HIS A N 1
ATOM 1076 C CA . HIS A 1 157 ? 30.326 3.997 29.196 1.00 4.86 136 HIS A CA 1
ATOM 1077 C C . HIS A 1 157 ? 30.699 4.603 27.854 1.00 5.09 136 HIS A C 1
ATOM 1078 O O . HIS A 1 157 ? 31.891 4.701 27.507 1.00 5.02 136 HIS A O 1
ATOM 1085 N N . ILE A 1 15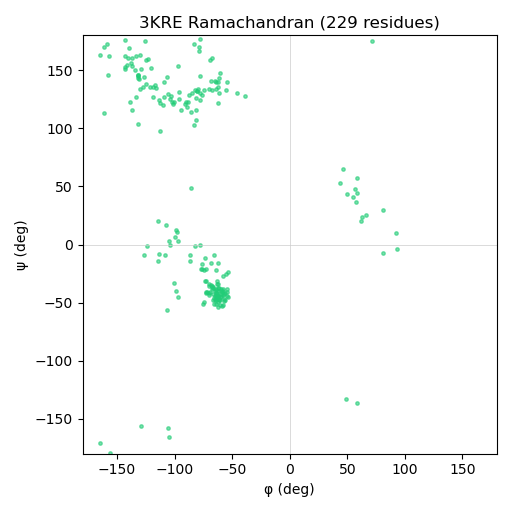8 ? 29.684 5.040 27.127 1.00 5.47 137 ILE A N 1
ATOM 1086 C CA . ILE A 1 158 ? 29.892 5.690 25.822 1.00 6.54 137 ILE A CA 1
ATOM 1087 C C . ILE A 1 158 ? 30.876 6.843 25.967 1.00 6.89 137 ILE A C 1
ATOM 1088 O O . ILE A 1 158 ? 31.800 6.961 25.189 1.00 8.45 137 ILE A O 1
ATOM 1093 N N . LEU A 1 159 ? 30.699 7.667 26.997 1.00 7.86 138 LEU A N 1
ATOM 1094 C CA . LEU A 1 159 ? 31.548 8.829 27.189 1.00 8.64 138 LEU A CA 1
ATOM 1095 C C . LEU A 1 159 ? 32.959 8.451 27.629 1.00 8.41 138 LEU A C 1
ATOM 1096 O O . LEU A 1 159 ? 33.940 9.044 27.168 1.00 9.01 138 LEU A O 1
ATOM 1101 N N . SER A 1 160 ? 33.062 7.477 28.521 1.00 8.38 139 SER A N 1
ATOM 1102 C CA . SER A 1 160 ? 34.375 7.036 29.034 1.00 9.24 139 SER A CA 1
ATOM 1103 C C . SER A 1 160 ? 35.221 6.454 27.927 1.00 9.52 139 SER A C 1
ATOM 1104 O O . SER A 1 160 ? 36.422 6.730 27.833 1.00 10.39 139 SER A O 1
ATOM 1107 N N . PHE A 1 161 ? 34.597 5.630 27.103 1.00 10.27 140 PHE A N 1
ATOM 1108 C CA . PHE A 1 161 ? 35.287 5.035 25.961 1.00 11.25 140 PHE A CA 1
ATOM 1109 C C . PHE A 1 161 ? 35.449 5.989 24.763 1.00 11.79 140 PHE A C 1
ATOM 1110 O O . PHE A 1 161 ? 36.045 5.618 23.738 1.00 10.84 140 PHE A O 1
ATOM 1118 N N . GLN A 1 162 ? 34.934 7.208 24.916 1.00 12.63 141 GLN A N 1
ATOM 1119 C CA . GLN A 1 162 ? 35.053 8.273 23.930 1.00 13.10 141 GLN A CA 1
ATOM 1120 C C . GLN A 1 162 ? 34.487 7.886 22.560 1.00 13.13 141 GLN A C 1
ATOM 1121 O O . GLN A 1 162 ? 34.992 8.304 21.534 1.00 12.88 141 GLN A O 1
ATOM 1127 N N . TRP A 1 163 ? 33.403 7.117 22.559 1.00 11.70 142 TRP A N 1
ATOM 1128 C CA . TRP A 1 163 ? 32.686 6.826 21.330 1.00 12.01 142 TRP A CA 1
ATOM 1129 C C . TRP A 1 163 ? 31.89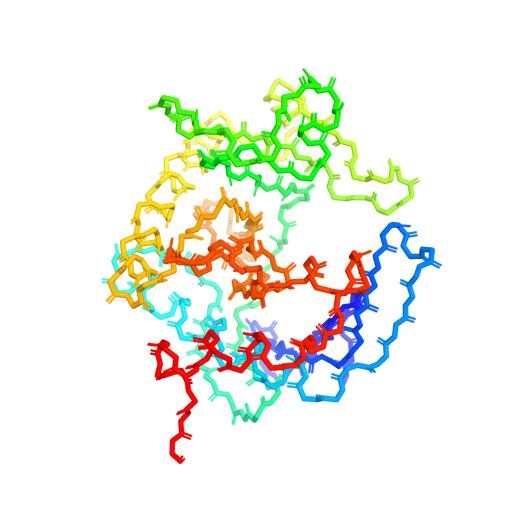1 8.034 20.853 1.00 12.28 142 TRP A C 1
ATOM 1130 O O . TRP A 1 163 ? 31.718 8.210 19.647 1.00 10.66 142 TRP A O 1
ATOM 1141 N N . LEU A 1 164 ? 31.424 8.843 21.822 1.00 11.85 143 LEU A N 1
ATOM 1142 C CA . LEU A 1 164 ? 30.826 10.149 21.578 1.00 11.76 143 LEU A CA 1
ATOM 1143 C C . LEU A 1 164 ? 31.274 11.115 22.681 1.00 11.88 143 LEU A C 1
ATOM 1144 O O . LEU A 1 164 ? 31.633 10.699 23.787 1.00 11.55 143 LEU A O 1
ATOM 1149 N N . THR A 1 165 ? 31.280 12.395 22.355 1.00 12.27 144 THR A N 1
ATOM 1150 C CA . THR A 1 165 ? 31.412 13.443 23.347 1.00 12.81 144 THR A CA 1
ATOM 1151 C C . THR A 1 165 ? 30.075 13.682 24.048 1.00 13.02 144 THR A C 1
ATOM 1152 O O . THR A 1 165 ? 29.020 13.179 23.645 1.00 12.14 144 THR A O 1
ATOM 1156 N N . ASN A 1 166 ? 30.132 14.466 25.112 1.00 13.39 145 ASN A N 1
ATOM 1157 C CA . ASN A 1 166 ? 28.927 14.849 25.845 1.00 13.88 145 ASN A CA 1
ATOM 1158 C C . ASN A 1 166 ? 27.929 15.504 24.916 1.00 12.25 145 ASN A C 1
ATOM 1159 O O . ASN A 1 166 ? 26.758 15.140 24.919 1.00 10.57 145 ASN A O 1
ATOM 1164 N N . GLN A 1 167 ? 28.394 16.455 24.111 1.00 11.96 146 GLN A N 1
ATOM 1165 C CA . GLN A 1 167 ? 27.512 17.190 23.172 1.00 11.82 146 GLN A CA 1
ATOM 1166 C C . GLN A 1 167 ? 26.872 16.239 22.129 1.00 11.80 146 GLN A C 1
ATOM 1167 O O . GLN A 1 167 ? 25.673 16.331 21.851 1.00 11.88 146 GLN A O 1
ATOM 1169 N N . GLU A 1 168 ? 27.668 15.334 21.573 1.00 12.00 147 GLU A N 1
ATOM 1170 C CA . GLU A 1 168 ? 27.174 14.324 20.615 1.00 11.48 147 GLU A CA 1
ATOM 1171 C C . GLU A 1 168 ? 26.144 13.386 21.215 1.00 11.51 147 GLU A C 1
ATOM 1172 O O . GLU A 1 168 ? 25.185 13.008 20.546 1.00 9.64 147 GLU A O 1
ATOM 1178 N N . LEU A 1 169 ? 26.328 13.014 22.484 1.00 11.66 148 LEU A N 1
ATOM 1179 C CA . LEU A 1 169 ? 25.409 12.095 23.099 1.00 12.37 148 LEU A CA 1
ATOM 1180 C C . LEU A 1 169 ? 24.064 12.797 23.319 1.00 11.68 148 LEU A C 1
ATOM 1181 O O . LEU A 1 169 ? 22.989 12.222 23.074 1.00 10.66 148 LEU A O 1
ATOM 1186 N N . GLU A 1 170 ? 24.090 14.051 23.766 1.00 11.54 149 GLU A N 1
ATOM 1187 C CA . GLU A 1 170 ? 22.818 14.759 23.893 1.00 12.11 149 GLU A CA 1
ATOM 1188 C C . GLU A 1 170 ? 22.184 14.894 22.494 1.00 10.95 149 GLU A C 1
ATOM 1189 O O . GLU A 1 170 ? 20.973 14.731 22.337 1.00 10.41 149 GLU A O 1
ATOM 1195 N N . LYS A 1 171 ? 22.999 15.200 21.486 1.00 9.86 150 LYS A N 1
ATOM 1196 C CA . LYS A 1 171 ? 22.475 15.364 20.114 1.00 10.85 150 LYS A CA 1
ATOM 1197 C C . LYS A 1 171 ? 21.858 14.054 19.591 1.00 9.21 150 LYS A C 1
ATOM 1198 O O . LYS A 1 171 ? 20.784 14.055 19.006 1.00 8.42 150 LYS A O 1
ATOM 1204 N N . ILE A 1 172 ? 22.531 12.940 19.827 1.00 8.39 151 ILE A N 1
ATOM 1205 C CA . ILE A 1 172 ? 22.046 11.670 19.298 1.00 8.37 151 ILE A CA 1
ATOM 1206 C C . ILE A 1 172 ? 20.681 11.324 19.886 1.00 7.38 151 ILE A C 1
ATOM 1207 O O . ILE A 1 172 ? 19.813 10.758 19.207 1.00 7.00 151 ILE A O 1
ATOM 1212 N N . LYS A 1 173 ? 20.462 11.709 21.136 1.00 6.65 152 LYS A N 1
ATOM 1213 C CA . LYS A 1 173 ? 19.166 11.451 21.762 1.00 7.65 152 LYS A CA 1
ATOM 1214 C C . LYS A 1 173 ? 18.087 12.382 21.173 1.00 7.59 152 LYS A C 1
ATOM 1215 O O . LYS A 1 173 ? 16.950 11.948 20.893 1.00 7.85 152 LYS A O 1
ATOM 1221 N N . ILE A 1 174 ? 18.442 13.633 20.958 1.00 7.59 153 ILE A N 1
ATOM 1222 C CA . ILE A 1 174 ? 17.487 14.607 20.382 1.00 7.71 153 ILE A CA 1
ATOM 1223 C C . ILE A 1 174 ? 17.098 14.140 18.962 1.00 6.42 153 ILE A C 1
ATOM 1224 O O . ILE A 1 174 ? 15.891 14.115 18.586 1.00 6.90 153 ILE A O 1
ATOM 1229 N N . LEU A 1 175 ? 18.101 13.752 18.184 1.00 6.25 154 LEU A N 1
ATOM 1230 C CA . LEU A 1 175 ? 17.874 13.296 16.804 1.00 5.53 154 LEU A CA 1
ATOM 1231 C C . LEU A 1 175 ? 17.034 12.028 16.793 1.00 6.05 154 LEU A C 1
ATOM 1232 O O . LEU A 1 175 ? 16.135 11.893 15.955 1.00 6.88 154 LEU A O 1
ATOM 1237 N N . SER A 1 176 ? 17.352 11.089 17.692 1.00 6.23 155 SER A N 1
ATOM 1238 C CA . SER A 1 176 ? 16.614 9.829 17.784 1.00 6.87 155 SER A CA 1
ATOM 1239 C C . SER A 1 176 ? 15.151 10.063 18.091 1.00 6.53 155 SER A C 1
ATOM 1240 O O . SER A 1 176 ? 14.267 9.447 17.465 1.00 7.50 155 SER A O 1
ATOM 1243 N N .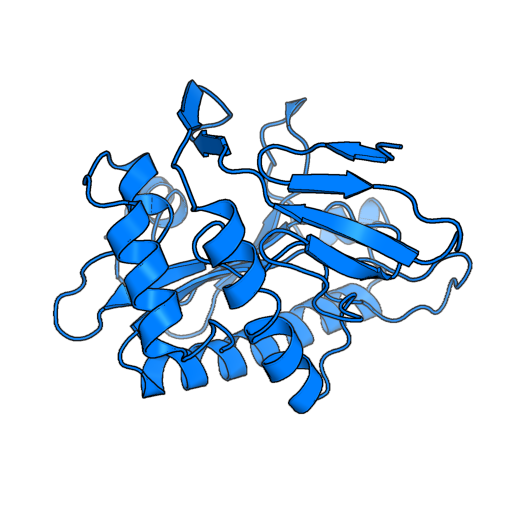 LEU A 1 177 ? 14.847 10.941 19.042 1.00 6.55 156 LEU A N 1
ATOM 1244 C CA . LEU A 1 177 ? 13.471 11.268 19.362 1.00 6.74 156 LEU A CA 1
ATOM 1245 C C . LEU A 1 177 ? 12.759 12.018 18.212 1.00 7.36 156 LEU A C 1
ATOM 1246 O O . LEU A 1 177 ? 11.562 11.813 17.980 1.00 7.35 156 LEU A O 1
ATOM 1251 N N . LYS A 1 178 ? 13.470 12.902 17.521 1.00 6.79 157 LYS A N 1
ATOM 1252 C CA . LYS A 1 178 ? 12.887 13.622 16.385 1.00 7.29 157 LYS A CA 1
ATOM 1253 C C . LYS A 1 178 ? 12.563 12.612 15.265 1.00 5.99 157 LYS A C 1
ATOM 1254 O O . LYS A 1 178 ? 11.470 12.646 14.680 1.00 6.70 157 LYS A O 1
ATOM 1260 N N . ILE A 1 179 ? 13.498 11.717 15.014 1.00 6.47 158 ILE A N 1
ATOM 1261 C CA . ILE A 1 179 ? 13.308 10.650 14.019 1.00 5.46 158 ILE A CA 1
ATOM 1262 C C . ILE A 1 179 ? 12.110 9.796 14.419 1.00 6.26 158 ILE A C 1
ATOM 1263 O O . ILE A 1 179 ? 11.276 9.440 13.572 1.00 3.51 158 ILE A O 1
ATOM 1268 N N . ASN A 1 180 ? 12.015 9.448 15.708 1.00 5.90 159 ASN A N 1
ATOM 1269 C CA . ASN A 1 180 ? 10.873 8.695 16.197 1.00 6.47 159 ASN A CA 1
ATOM 1270 C C . ASN A 1 180 ? 9.568 9.441 15.887 1.00 6.57 159 ASN A C 1
ATOM 1271 O O . ASN A 1 180 ? 8.615 8.855 15.393 1.00 6.67 159 ASN A O 1
ATOM 1276 N N . ASN A 1 181 ? 9.518 10.737 16.176 1.00 6.53 160 ASN A N 1
ATOM 1277 C CA . ASN A 1 181 ? 8.297 11.496 15.900 1.00 7.74 160 ASN A CA 1
ATOM 1278 C C . ASN A 1 181 ? 7.934 11.492 14.420 1.00 5.74 160 ASN A C 1
ATOM 1279 O O . ASN A 1 181 ? 6.787 11.256 14.075 1.00 5.49 160 ASN A O 1
ATOM 1284 N N . ILE A 1 182 ? 8.909 11.774 13.572 1.00 5.84 161 ILE A N 1
ATOM 1285 C CA . ILE A 1 182 ? 8.684 11.796 12.113 1.00 5.67 161 ILE A CA 1
ATOM 1286 C C . ILE A 1 182 ? 8.214 10.450 11.566 1.00 5.80 161 ILE A C 1
ATOM 1287 O O . ILE A 1 182 ? 7.167 10.343 10.871 1.00 7.00 161 ILE A O 1
ATOM 1292 N N . LEU A 1 183 ? 8.963 9.401 11.895 1.00 5.61 162 LEU A N 1
ATOM 1293 C CA . LEU A 1 183 ? 8.593 8.047 11.443 1.00 6.10 162 LEU A CA 1
ATOM 1294 C C . LEU A 1 183 ? 7.268 7.577 12.035 1.00 6.76 162 LEU A C 1
ATOM 1295 O O . LEU A 1 183 ? 6.468 6.944 11.339 1.00 6.80 162 LEU A O 1
ATOM 1300 N N . SER A 1 184 ? 7.042 7.846 13.324 1.00 7.34 163 SER A N 1
ATOM 1301 C CA . SER A 1 184 ? 5.793 7.426 13.961 1.00 7.26 163 SER A CA 1
ATOM 1302 C C . SER A 1 184 ? 4.599 8.037 13.253 1.00 6.88 163 SER A C 1
ATOM 1303 O O . SER A 1 184 ? 3.610 7.374 13.009 1.00 6.34 163 SER A O 1
ATOM 1306 N N . GLU A 1 185 ? 4.715 9.294 12.882 1.00 6.87 164 GLU A N 1
ATOM 1307 C CA . GLU A 1 185 ? 3.617 9.997 12.243 1.00 9.45 164 GLU A CA 1
ATOM 1308 C C . GLU A 1 185 ? 3.381 9.462 10.827 1.00 8.21 164 GLU A C 1
ATOM 1309 O O . GLU A 1 185 ? 2.246 9.189 10.410 1.00 7.60 164 GLU A O 1
ATOM 1315 N N . LEU A 1 186 ? 4.454 9.248 10.105 1.00 8.16 165 LEU A N 1
ATOM 1316 C CA . LEU A 1 186 ? 4.269 8.845 8.722 1.00 9.48 165 LEU A CA 1
ATOM 1317 C C . LEU A 1 186 ? 3.713 7.414 8.658 1.00 8.43 165 LEU A C 1
ATOM 1318 O O . LEU A 1 186 ? 2.823 7.146 7.849 1.00 7.86 165 LEU A O 1
ATOM 1323 N N . PHE A 1 187 ? 4.133 6.548 9.578 1.00 7.09 166 PHE A N 1
ATOM 1324 C CA . PHE A 1 187 ? 3.574 5.206 9.650 1.00 6.69 166 PHE A CA 1
ATOM 1325 C C . PHE A 1 187 ? 2.127 5.222 10.129 1.00 7.34 166 PHE A C 1
ATOM 1326 O O . PHE A 1 187 ? 1.278 4.539 9.575 1.00 6.83 166 PHE A O 1
ATOM 1334 N N . PHE A 1 188 ? 1.824 6.050 11.120 1.00 8.10 167 PHE A N 1
ATOM 1335 C CA . PHE A 1 188 ? 0.459 6.138 11.628 1.00 7.89 167 PHE A CA 1
ATOM 1336 C C . PHE A 1 188 ? -0.517 6.518 10.512 1.00 8.23 167 PHE A C 1
ATOM 1337 O O . PHE A 1 188 ? -1.618 5.991 10.432 1.00 7.67 167 PHE A O 1
ATOM 1345 N N . ASN A 1 189 ? -0.084 7.438 9.661 1.00 8.21 168 ASN A N 1
ATOM 1346 C CA . ASN A 1 189 ? -0.899 7.954 8.575 1.00 9.55 168 ASN A CA 1
ATOM 1347 C C . ASN A 1 189 ? -1.176 6.919 7.483 1.00 9.51 168 ASN A C 1
ATOM 1348 O O . ASN A 1 189 ? -2.103 7.084 6.724 1.00 9.13 168 ASN A O 1
ATOM 1353 N N . VAL A 1 190 ? -0.423 5.828 7.466 1.00 8.66 169 VAL A N 1
ATOM 1354 C CA . VAL A 1 190 ? -0.733 4.707 6.574 1.00 9.12 169 VAL A CA 1
ATOM 1355 C C . VAL A 1 190 ? -1.123 3.477 7.378 1.00 9.15 169 VAL A C 1
ATOM 1356 O O . VAL A 1 190 ? -1.111 2.363 6.872 1.00 10.44 169 VAL A O 1
ATOM 1360 N N . GLY A 1 191 ? -1.519 3.680 8.627 1.00 8.85 170 GLY A N 1
ATOM 1361 C CA . GLY A 1 191 ? -2.153 2.625 9.423 1.00 9.18 170 GLY A CA 1
ATOM 1362 C C . GLY A 1 191 ? -1.230 1.600 10.072 1.00 9.51 170 GLY A C 1
ATOM 1363 O O . GLY A 1 191 ? -1.633 0.448 10.315 1.00 10.12 170 GLY A O 1
ATOM 1364 N N . ILE A 1 192 ? -0.014 2.048 10.394 1.00 8.71 171 ILE A N 1
ATOM 1365 C CA . ILE A 1 192 ? 1.033 1.227 10.973 1.00 7.23 171 ILE A CA 1
ATOM 1366 C C . ILE A 1 192 ? 1.559 1.892 12.234 1.00 7.68 171 ILE A C 1
ATOM 1367 O O . ILE A 1 192 ? 1.787 3.108 12.255 1.00 6.58 171 ILE A O 1
ATOM 1372 N N . LYS A 1 193 ? 1.734 1.092 13.288 1.00 8.29 172 LYS A N 1
ATOM 1373 C CA . LYS A 1 193 ? 2.306 1.561 14.545 1.00 8.25 172 LYS A CA 1
ATOM 1374 C C . LYS A 1 193 ? 3.784 1.254 14.555 1.00 7.46 172 LYS A C 1
ATOM 1375 O O . LYS A 1 193 ? 4.172 0.096 14.386 1.00 6.56 172 LYS A O 1
ATOM 1381 N N . LEU A 1 194 ? 4.605 2.285 14.774 1.00 6.35 173 LEU A N 1
ATOM 1382 C CA . LEU A 1 194 ? 6.034 2.093 14.949 1.00 5.81 173 LEU A CA 1
ATOM 1383 C C . LEU A 1 194 ? 6.279 1.708 16.390 1.00 5.11 173 LEU A C 1
ATOM 1384 O O . LEU A 1 194 ? 6.192 2.547 17.288 1.00 3.73 173 LEU A O 1
ATOM 1389 N N . VAL A 1 195 ? 6.513 0.423 16.605 1.00 5.02 174 VAL A N 1
ATOM 1390 C CA . VAL A 1 195 ? 6.632 -0.140 17.946 1.00 4.92 174 VAL A CA 1
ATOM 1391 C C . V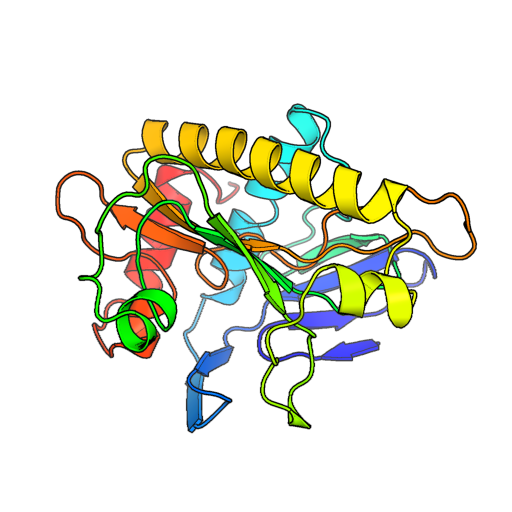AL A 1 195 ? 7.989 0.228 18.564 1.00 4.77 174 VAL A C 1
ATOM 1392 O O . VAL A 1 195 ? 8.087 0.733 19.675 1.00 4.78 174 VAL A O 1
ATOM 1396 N N . ASP A 1 196 ? 9.051 -0.039 17.815 1.00 5.01 175 ASP A N 1
ATOM 1397 C CA . ASP A 1 196 ? 10.385 0.310 18.210 1.00 5.26 175 ASP A CA 1
ATOM 1398 C C . ASP A 1 196 ? 11.238 0.283 16.951 1.00 5.54 175 ASP A C 1
ATOM 1399 O O . ASP A 1 196 ? 10.759 -0.144 15.908 1.00 6.01 175 ASP A O 1
ATOM 1404 N N . PHE A 1 197 ? 12.465 0.767 17.057 1.00 5.51 176 PHE A N 1
ATOM 1405 C CA . PHE A 1 197 ? 13.404 0.712 15.944 1.00 4.81 176 PHE A CA 1
ATOM 1406 C C . PHE A 1 197 ? 14.825 0.977 16.396 1.00 5.18 176 PHE A C 1
ATOM 1407 O O . PHE A 1 197 ? 15.032 1.422 17.512 1.00 6.38 176 PHE A O 1
ATOM 1415 N N . LYS A 1 198 ? 15.795 0.606 15.544 1.00 4.83 177 LYS A N 1
ATOM 1416 C CA . LYS A 1 198 ? 17.210 0.724 15.820 1.00 5.47 177 LYS A CA 1
ATOM 1417 C C . LYS A 1 198 ? 17.819 1.648 14.779 1.00 6.28 177 LYS A C 1
ATOM 1418 O O . LYS A 1 198 ? 17.546 1.523 13.571 1.00 7.25 177 LYS A O 1
ATOM 1424 N N . LEU A 1 199 ? 18.671 2.558 15.247 1.00 5.45 178 LEU A N 1
ATOM 1425 C CA . LEU A 1 199 ? 19.417 3.484 14.417 1.00 5.90 178 LEU A CA 1
ATOM 1426 C C . LEU A 1 199 ? 20.915 3.300 14.618 1.00 6.42 178 LEU A C 1
ATOM 1427 O O . LEU A 1 199 ? 21.361 2.913 15.704 1.00 6.68 178 LEU A O 1
ATOM 1432 N N . GLU A 1 200 ? 21.687 3.609 13.581 1.00 5.58 179 GLU A N 1
ATOM 1433 C CA . GLU A 1 200 ? 23.128 3.739 13.671 1.00 5.93 179 GLU A CA 1
ATOM 1434 C C . GLU A 1 200 ? 23.523 5.025 13.007 1.00 5.86 179 GLU A C 1
ATOM 1435 O O . GLU A 1 200 ? 22.915 5.429 11.999 1.00 6.42 179 GLU A O 1
ATOM 1441 N N . PHE A 1 201 ? 24.553 5.648 13.554 1.00 5.12 180 PHE A N 1
ATOM 1442 C CA . PHE A 1 201 ? 25.039 6.908 13.030 1.00 6.28 180 PHE A CA 1
ATOM 1443 C C . PHE A 1 201 ? 26.516 6.782 12.710 1.00 6.20 180 PHE A C 1
ATOM 1444 O O . PHE A 1 201 ? 27.224 5.961 13.296 1.00 6.23 180 PHE A O 1
ATOM 1452 N N . GLY A 1 202 ? 26.991 7.673 11.846 1.00 6.68 181 GLY A N 1
ATOM 1453 C CA . GLY A 1 202 ? 28.410 7.760 11.546 1.00 7.88 181 GLY A CA 1
ATOM 1454 C C . GLY A 1 202 ? 28.821 9.205 11.337 1.00 8.10 181 GLY A C 1
ATOM 1455 O O . GLY A 1 202 ? 27.996 10.113 11.414 1.00 8.89 181 GLY A O 1
ATOM 1456 N N . LYS A 1 203 ? 30.103 9.406 11.143 1.00 9.75 182 LYS A N 1
ATOM 1457 C CA . LYS A 1 203 ? 30.628 10.740 10.979 1.00 10.50 182 LYS A CA 1
ATOM 1458 C C . LYS A 1 203 ? 31.483 10.777 9.738 1.00 11.50 182 LYS A C 1
ATOM 1459 O O . LYS A 1 203 ? 32.072 9.731 9.336 1.00 11.22 182 LYS A O 1
ATOM 1465 N N . LEU A 1 204 ? 31.525 11.976 9.134 1.00 13.16 183 LEU A N 1
ATOM 1466 C CA . LEU A 1 204 ? 32.330 12.185 7.940 1.00 15.11 183 LEU A CA 1
ATOM 1467 C C . LEU A 1 204 ? 33.777 11.960 8.244 1.00 15.26 183 LEU A C 1
ATOM 1468 O O . LEU A 1 204 ? 34.330 12.323 9.319 1.00 13.98 183 LEU A O 1
ATOM 1473 N N . HIS A 1 205 ? 34.358 11.311 7.240 1.00 16.14 184 HIS A N 1
ATOM 1474 C CA . HIS A 1 205 ? 35.773 11.216 6.991 1.00 15.28 184 HIS A CA 1
ATOM 1475 C C . HIS A 1 205 ? 36.460 12.466 7.269 1.00 13.40 184 HIS A C 1
ATOM 1476 O O . HIS A 1 205 ? 36.089 13.497 6.694 1.00 16.07 184 HIS A O 1
ATOM 1478 N N . ASN A 1 206 ? 37.495 12.357 8.082 1.00 9.07 185 ASN A N 1
ATOM 1479 C CA . ASN A 1 206 ? 38.512 13.379 8.091 1.00 7.89 185 ASN A CA 1
ATOM 1480 C C . ASN A 1 206 ? 37.935 14.724 8.520 1.00 7.06 185 ASN A C 1
ATOM 1481 O O . ASN A 1 206 ? 38.489 15.766 8.201 1.00 5.50 185 ASN A O 1
ATOM 1486 N N . ASP A 1 207 ? 36.833 14.690 9.251 1.00 7.82 186 ASP A N 1
ATOM 1487 C CA . ASP A 1 207 ? 36.244 15.904 9.756 1.00 8.84 186 ASP A CA 1
ATOM 1488 C C . ASP A 1 207 ? 35.962 15.670 11.220 1.00 8.37 186 ASP A C 1
ATOM 1489 O O . ASP A 1 207 ? 35.019 15.006 11.559 1.00 8.42 186 ASP A O 1
ATOM 1494 N N . GLU A 1 208 ? 36.806 16.235 12.079 1.00 9.36 187 GLU A N 1
ATOM 1495 C CA . GLU A 1 208 ? 36.693 16.007 13.540 1.00 10.22 187 GLU A CA 1
ATOM 1496 C C . GLU A 1 208 ? 35.509 16.777 14.113 1.00 10.33 187 GLU A C 1
ATOM 1497 O O . GLU A 1 208 ? 35.116 16.536 15.253 1.00 11.64 187 GLU A O 1
ATOM 1503 N N . GLN A 1 209 ? 34.932 17.673 13.321 1.00 9.34 188 GLN A N 1
ATOM 1504 C CA . GLN A 1 209 ? 33.720 18.414 13.731 1.00 8.95 188 GLN A CA 1
ATOM 1505 C C . GLN A 1 209 ? 32.472 17.956 12.987 1.00 9.45 188 GLN A C 1
ATOM 1506 O O . GLN A 1 209 ? 31.433 18.632 13.014 1.00 7.61 188 GLN A O 1
ATOM 1512 N N . SER A 1 210 ? 32.553 16.781 12.368 1.00 9.10 189 SER A N 1
ATOM 1513 C CA . SER A 1 210 ? 31.430 16.207 11.643 1.00 10.21 189 SER A CA 1
ATOM 1514 C C . SER A 1 210 ? 30.196 16.125 12.551 1.00 10.08 189 SER A C 1
ATOM 1515 O O . SER A 1 210 ? 30.307 15.780 13.724 1.00 9.07 189 SER A O 1
ATOM 1518 N N . ASP A 1 211 ? 29.033 16.435 12.008 1.00 10.64 190 ASP A N 1
ATOM 1519 C CA . ASP A 1 211 ? 27.792 16.155 12.739 1.00 11.07 190 ASP A CA 1
ATOM 1520 C C . ASP A 1 211 ? 27.512 14.646 12.580 1.00 10.56 190 ASP A C 1
ATOM 1521 O O . ASP A 1 211 ? 28.264 13.921 11.913 1.00 9.64 190 ASP A O 1
ATOM 1526 N N . LEU A 1 212 ? 26.451 14.176 13.232 1.00 10.63 191 LEU A N 1
ATOM 1527 C CA . LEU A 1 212 ? 26.075 12.788 13.240 1.00 9.80 191 LEU A CA 1
ATOM 1528 C C . LEU A 1 212 ? 25.159 12.532 12.043 1.00 9.36 191 LEU A C 1
ATOM 1529 O O . LEU A 1 212 ? 24.143 13.224 11.864 1.00 9.23 191 LEU A O 1
ATOM 1534 N N . PHE A 1 213 ? 25.559 11.595 11.197 1.00 7.94 192 PHE A N 1
ATOM 1535 C CA . PHE A 1 213 ? 24.802 11.237 10.000 1.00 6.89 192 PHE A CA 1
ATOM 1536 C C . PHE A 1 213 ? 24.128 9.922 10.228 1.00 6.20 192 PHE A C 1
ATOM 1537 O O . PHE A 1 213 ? 24.785 8.938 10.543 1.00 6.87 192 PHE A O 1
ATOM 1545 N N . LEU A 1 214 ? 22.836 9.874 9.953 1.00 6.64 193 LEU A N 1
ATOM 1546 C CA . LEU A 1 214 ? 22.121 8.615 10.032 1.00 5.82 193 LEU A CA 1
ATOM 1547 C C . LEU A 1 214 ? 22.613 7.653 8.929 1.00 6.25 193 LEU A C 1
ATOM 1548 O O . LEU A 1 214 ? 22.720 8.018 7.744 1.00 6.29 193 LEU A O 1
ATOM 1553 N N . ALA A 1 215 ? 22.885 6.420 9.330 1.00 5.71 194 ALA A N 1
ATOM 1554 C CA . ALA A 1 215 ? 23.475 5.429 8.411 1.00 5.76 194 ALA A CA 1
ATOM 1555 C C . ALA A 1 215 ? 22.671 4.123 8.444 1.00 6.34 194 ALA A C 1
ATOM 1556 O O . ALA A 1 215 ? 21.495 4.133 8.791 1.00 5.83 194 ALA A O 1
ATOM 1558 N N . ASP A 1 216 ? 23.305 3.000 8.081 1.00 6.28 195 ASP A N 1
ATOM 1559 C CA . ASP A 1 216 ? 22.638 1.692 8.025 1.00 7.43 195 ASP A CA 1
ATOM 1560 C C . ASP A 1 216 ? 21.319 1.776 7.255 1.00 7.14 195 ASP A C 1
ATOM 1561 O O . ASP A 1 216 ? 21.319 2.340 6.167 1.00 8.22 195 ASP A O 1
ATOM 1566 N N . GLU A 1 217 ? 20.220 1.222 7.773 1.00 7.02 196 GLU A N 1
ATOM 1567 C CA . GLU A 1 217 ? 18.968 1.228 7.042 1.00 6.13 196 GLU A CA 1
ATOM 1568 C C . GLU A 1 217 ? 17.820 1.490 7.978 1.00 7.10 196 GLU A C 1
ATOM 1569 O O . GLU A 1 217 ? 17.927 1.284 9.205 1.00 7.82 196 GLU A O 1
ATOM 1575 N N . ILE A 1 218 ? 16.712 1.918 7.395 1.00 6.19 197 ILE A N 1
ATOM 1576 C CA A ILE A 1 218 ? 15.472 2.058 8.114 0.00 6.75 197 ILE A CA 1
ATOM 1577 C CA B ILE A 1 218 ? 15.466 2.035 8.119 1.00 6.33 197 ILE A CA 1
ATOM 1578 C C . ILE A 1 218 ? 14.482 1.189 7.352 1.00 5.57 197 ILE A C 1
ATOM 1579 O O . ILE A 1 218 ? 14.005 1.573 6.296 1.00 5.60 197 ILE A O 1
ATOM 1588 N N . SER A 1 219 ? 14.176 0.020 7.898 1.00 5.06 198 SER A N 1
ATOM 1589 C CA . SER A 1 219 ? 13.363 -0.931 7.163 1.00 5.00 198 SER A CA 1
ATOM 1590 C C . SER A 1 219 ? 12.662 -1.875 8.136 1.00 5.01 198 SER A C 1
ATOM 1591 O O . SER A 1 219 ? 12.890 -1.787 9.348 1.00 6.25 198 SER A O 1
ATOM 1594 N N . PRO A 1 220 ? 11.872 -2.827 7.603 1.00 4.53 199 PRO A N 1
ATOM 1595 C CA . PRO A 1 220 ? 11.304 -3.851 8.482 1.00 3.89 199 PRO A CA 1
ATOM 1596 C C . PRO A 1 220 ? 12.348 -4.787 9.117 1.00 4.21 199 PRO A C 1
ATOM 1597 O O . PRO A 1 220 ? 12.018 -5.521 10.021 1.00 5.41 199 PRO A O 1
ATOM 1601 N N . ASP A 1 221 ? 13.622 -4.729 8.689 1.00 4.34 200 ASP A N 1
ATOM 1602 C CA . ASP A 1 221 ? 14.682 -5.437 9.409 1.00 5.38 200 ASP A CA 1
ATOM 1603 C C . ASP A 1 221 ? 15.101 -4.693 10.688 1.00 6.31 200 ASP A C 1
ATOM 1604 O O . ASP A 1 221 ? 15.741 -5.291 11.564 1.00 7.10 200 ASP A O 1
ATOM 1609 N N . THR A 1 222 ? 14.812 -3.390 10.757 1.00 6.41 201 THR A N 1
ATOM 1610 C CA . THR A 1 222 ? 15.313 -2.554 11.865 1.00 6.73 201 THR A CA 1
ATOM 1611 C C . THR A 1 222 ? 14.199 -1.816 12.652 1.00 6.45 201 THR A C 1
ATOM 1612 O O . THR A 1 222 ? 14.516 -1.102 13.591 1.00 6.73 201 THR A O 1
ATOM 1616 N N . CYS A 1 223 ? 12.932 -1.978 12.253 1.00 6.42 202 CYS A N 1
ATOM 1617 C CA . CYS A 1 223 ? 11.777 -1.356 12.915 1.00 7.47 202 CYS A CA 1
ATOM 1618 C C . CYS A 1 223 ? 10.742 -2.433 13.180 1.00 7.30 202 CYS A C 1
ATOM 1619 O O . CYS A 1 223 ? 10.434 -3.232 12.283 1.00 8.97 202 CYS A O 1
ATOM 1622 N N . ARG A 1 224 ? 10.188 -2.458 14.386 1.00 6.58 203 ARG A N 1
ATOM 1623 C CA . ARG A 1 224 ? 8.997 -3.282 14.623 1.00 6.79 203 ARG A CA 1
ATOM 1624 C C . ARG A 1 224 ? 7.803 -2.446 14.200 1.00 6.79 203 ARG A C 1
ATOM 1625 O O . ARG A 1 224 ? 7.678 -1.260 14.594 1.00 5.97 203 ARG A O 1
ATOM 1633 N N . LEU A 1 225 ? 6.950 -3.066 13.383 1.00 6.08 204 LEU A N 1
ATOM 1634 C CA . LEU A 1 225 ? 5.874 -2.351 12.652 1.00 5.68 204 LEU A CA 1
ATOM 1635 C C . LEU A 1 225 ? 4.636 -3.195 12.751 1.00 5.95 204 LEU A C 1
ATOM 1636 O O . LEU A 1 225 ? 4.620 -4.305 12.248 1.00 5.05 204 LEU A O 1
ATOM 1641 N N . TRP A 1 226 ? 3.602 -2.692 13.415 1.00 4.98 205 TRP A N 1
ATOM 1642 C CA . TRP A 1 226 ? 2.373 -3.472 13.567 1.00 5.96 205 TRP A CA 1
ATOM 1643 C C . TRP A 1 226 ? 1.222 -2.756 12.885 1.00 7.46 205 TRP A C 1
ATOM 1644 O O . TRP A 1 226 ? 1.069 -1.565 13.027 1.00 7.13 205 TRP A O 1
ATOM 1655 N N . ASP A 1 227 ? 0.396 -3.500 12.170 1.00 9.45 206 ASP A N 1
ATOM 1656 C CA . ASP A 1 227 ? -0.818 -2.974 11.624 1.00 11.53 206 ASP A CA 1
ATOM 1657 C C . ASP A 1 227 ? -1.700 -2.502 12.790 1.00 13.07 206 ASP A C 1
ATOM 1658 O O . ASP A 1 227 ? -1.897 -3.211 13.790 1.00 14.02 206 ASP A O 1
ATOM 1663 N N . ILE A 1 228 ? -2.213 -1.282 12.701 1.00 14.25 207 ILE A N 1
ATOM 1664 C CA . ILE A 1 228 ? -2.922 -0.688 13.856 1.00 15.84 207 ILE A CA 1
ATOM 1665 C C . ILE A 1 228 ? -4.243 -1.419 14.198 1.00 17.44 207 ILE A C 1
ATOM 1666 O O . ILE A 1 228 ? -4.550 -1.686 15.377 1.00 19.17 207 ILE A O 1
ATOM 1671 N N . SER A 1 229 ? -4.998 -1.763 13.177 1.00 18.71 208 SER A N 1
ATOM 1672 C CA . SER A 1 229 ? -6.307 -2.362 13.379 1.00 20.33 208 SER A CA 1
ATOM 1673 C C . SER A 1 229 ? -6.260 -3.810 13.934 1.00 20.32 208 SER A C 1
ATOM 1674 O O . SER A 1 229 ? -7.139 -4.196 14.721 1.00 21.06 208 SER A O 1
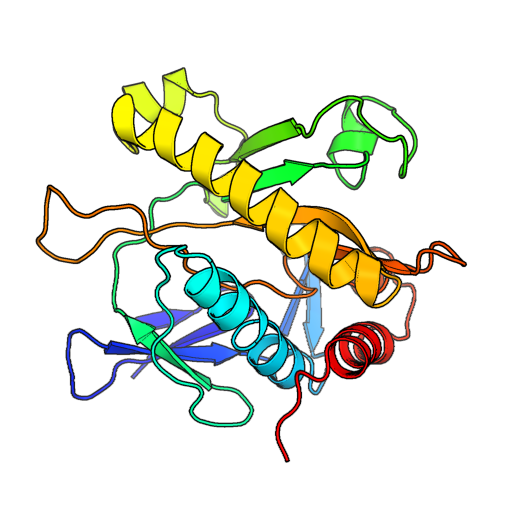ATOM 1677 N N . THR A 1 230 ? -5.245 -4.592 13.544 1.00 19.47 209 THR A N 1
ATOM 1678 C CA . THR A 1 230 ? -5.184 -6.039 13.860 1.00 19.21 209 THR A CA 1
ATOM 1679 C C . THR A 1 230 ? -4.046 -6.415 14.795 1.00 18.66 209 THR A C 1
ATOM 1680 O O . THR A 1 230 ? -4.024 -7.518 15.335 1.00 19.34 209 THR A O 1
ATOM 1684 N N . ASN A 1 231 ? -3.099 -5.504 14.977 1.00 16.90 210 ASN A N 1
ATOM 1685 C CA . ASN A 1 231 ? -1.843 -5.825 15.628 1.00 16.63 210 ASN A CA 1
ATOM 1686 C C . ASN A 1 231 ? -1.028 -6.878 14.895 1.00 13.85 210 ASN A C 1
ATOM 1687 O O . ASN A 1 231 ? -0.161 -7.451 15.495 1.00 14.66 210 ASN A O 1
ATOM 1692 N N . LYS A 1 232 ? -1.279 -7.108 13.609 1.00 11.79 211 LYS A N 1
ATOM 1693 C CA . LYS A 1 232 ? -0.405 -7.984 12.829 1.00 10.28 211 LYS A CA 1
ATOM 1694 C C . LYS A 1 232 ? 0.989 -7.372 12.734 1.00 7.89 211 LYS A C 1
ATOM 1695 O O . LYS A 1 232 ? 1.129 -6.206 12.454 1.00 6.43 211 LYS A O 1
ATOM 1701 N N . ARG A 1 233 ? 1.994 -8.188 12.963 1.00 7.67 212 ARG A N 1
ATOM 1702 C CA . ARG A 1 233 ? 3.400 -7.789 12.824 1.00 6.84 212 ARG A CA 1
ATOM 1703 C C . ARG A 1 233 ? 3.766 -7.829 11.367 1.00 7.04 212 ARG A C 1
ATOM 1704 O O . ARG A 1 233 ? 3.441 -8.805 10.677 1.00 8.08 212 ARG A O 1
ATOM 1712 N N . LEU A 1 234 ? 4.439 -6.786 10.881 1.00 6.59 213 LEU A N 1
ATOM 1713 C CA . LEU A 1 234 ? 4.786 -6.671 9.470 1.00 6.69 213 LEU A CA 1
ATOM 1714 C C . LEU A 1 234 ? 6.281 -6.862 9.208 1.00 7.31 213 LEU A C 1
ATOM 1715 O O . LEU A 1 234 ? 6.694 -7.021 8.058 1.00 8.88 213 LEU A O 1
ATOM 1720 N N . ASP A 1 235 ? 7.055 -6.916 10.288 1.00 6.49 214 ASP A N 1
ATOM 1721 C CA . ASP A 1 235 ? 8.504 -6.748 10.215 1.00 6.25 214 ASP A CA 1
ATOM 1722 C C . ASP A 1 235 ? 9.236 -8.095 10.373 1.00 5.47 214 ASP A C 1
ATOM 1723 O O . ASP A 1 235 ? 8.613 -9.160 10.338 1.00 5.26 214 ASP A O 1
ATOM 1728 N N . LYS A 1 236 ? 10.544 -8.017 10.623 1.00 5.04 215 LYS A N 1
ATOM 1729 C CA . LYS A 1 236 ? 11.425 -9.175 10.830 1.00 4.57 215 LYS A CA 1
ATOM 1730 C C . LYS A 1 236 ? 10.941 -10.153 11.923 1.00 4.29 215 LYS A C 1
ATOM 1731 O O . LYS A 1 236 ? 11.286 -11.325 11.881 1.00 4.86 215 LYS A O 1
ATOM 1737 N N . ASP A 1 237 ? 10.127 -9.681 12.868 1.00 3.26 216 ASP A N 1
ATOM 1738 C CA . ASP A 1 237 ? 9.496 -10.598 13.853 1.00 4.36 216 ASP A CA 1
ATOM 1739 C C . ASP A 1 237 ? 8.712 -11.710 13.186 1.00 3.68 216 ASP A C 1
ATOM 1740 O O . ASP A 1 237 ? 8.565 -12.781 13.774 1.00 4.80 216 ASP A O 1
ATOM 1745 N N . ARG A 1 238 ? 8.234 -11.491 11.962 1.00 4.46 217 ARG A N 1
ATOM 1746 C CA . ARG A 1 238 ? 7.552 -12.593 11.246 1.00 5.43 217 ARG A CA 1
ATOM 1747 C C . ARG A 1 238 ? 8.508 -13.767 11.022 1.00 5.77 217 ARG A C 1
ATOM 1748 O O . ARG A 1 238 ? 8.116 -14.927 11.111 1.00 5.82 217 ARG A O 1
ATOM 1756 N N . TYR A 1 239 ? 9.765 -13.441 10.739 1.00 5.52 218 TYR A N 1
ATOM 1757 C CA . TYR A 1 239 ? 10.798 -14.460 10.648 1.00 5.73 218 TYR A CA 1
ATOM 1758 C C . TYR A 1 239 ? 11.211 -14.970 12.028 1.00 5.68 218 TYR A C 1
ATOM 1759 O O . TYR A 1 239 ? 11.243 -16.191 12.259 1.00 6.58 218 TYR A O 1
ATOM 1768 N N . ARG A 1 240 ? 11.505 -14.068 12.964 1.00 6.04 219 ARG A N 1
ATOM 1769 C CA . ARG A 1 240 ? 11.951 -14.501 14.297 1.00 6.46 219 ARG A CA 1
ATOM 1770 C C . ARG A 1 240 ? 10.979 -15.471 14.980 1.00 6.34 219 ARG A C 1
ATOM 1771 O O . ARG A 1 240 ? 11.401 -16.466 15.581 1.00 8.16 219 ARG A O 1
ATOM 1779 N N . LEU A 1 241 ? 9.688 -15.184 14.846 1.00 6.42 220 LEU A N 1
ATOM 1780 C CA . LEU A 1 241 ? 8.630 -15.931 15.527 1.00 7.32 220 LEU A CA 1
ATOM 1781 C C . LEU A 1 241 ? 7.968 -16.982 14.620 1.00 7.47 220 LEU A C 1
ATOM 1782 O O . LEU A 1 241 ? 6.958 -17.579 14.996 1.00 7.92 220 LEU A O 1
ATOM 1787 N N . ASN A 1 242 ? 8.600 -17.240 13.468 1.00 7.28 221 ASN A N 1
ATOM 1788 C CA . ASN A 1 242 ? 8.138 -18.190 12.459 1.00 7.47 221 ASN A CA 1
ATOM 1789 C C . ASN A 1 242 ? 6.638 -18.083 12.188 1.00 7.09 221 ASN A C 1
ATOM 1790 O O . ASN A 1 242 ? 5.906 -19.082 12.216 1.00 6.58 221 ASN A O 1
ATOM 1795 N N . LEU A 1 243 ? 6.203 -16.867 11.890 1.00 5.81 222 LEU A N 1
ATOM 1796 C CA . LEU A 1 243 ? 4.807 -16.567 11.595 1.00 5.93 222 LEU A CA 1
ATOM 1797 C C . LEU A 1 243 ? 4.414 -16.754 10.129 1.00 6.09 222 LEU A C 1
ATOM 1798 O O . LEU A 1 243 ? 3.215 -16.703 9.801 1.00 5.32 222 LEU A O 1
ATOM 1803 N N . GLY A 1 244 ? 5.399 -16.980 9.266 1.00 5.35 223 GLY A N 1
ATOM 1804 C CA . GLY A 1 244 ? 5.149 -17.126 7.844 1.00 6.51 223 GLY A CA 1
ATOM 1805 C C . GLY A 1 244 ? 4.775 -15.792 7.240 1.00 6.08 223 GLY A C 1
ATOM 1806 O O . GLY A 1 244 ? 4.670 -14.804 7.955 1.00 5.94 223 GLY A O 1
ATOM 1807 N N . ASN A 1 245 ? 4.612 -15.751 5.910 1.00 5.55 224 ASN A N 1
ATOM 1808 C CA . ASN A 1 245 ? 4.251 -14.530 5.199 1.00 5.41 224 ASN A CA 1
ATOM 1809 C C . ASN A 1 245 ? 5.216 -13.393 5.504 1.00 5.28 224 ASN A C 1
ATOM 1810 O O . ASN A 1 245 ? 4.834 -12.243 5.703 1.00 4.71 224 ASN A O 1
ATOM 1815 N N . VAL A 1 246 ? 6.502 -13.721 5.561 1.00 4.32 225 VAL A N 1
ATOM 1816 C CA . VAL A 1 246 ? 7.526 -12.706 5.838 1.00 4.69 225 VAL A CA 1
ATOM 1817 C C . VAL A 1 246 ? 7.571 -11.667 4.730 1.00 5.12 225 VAL A C 1
ATOM 1818 O O . VAL A 1 246 ? 7.464 -10.455 4.990 1.00 5.06 225 VAL A O 1
ATOM 1822 N N . ILE A 1 247 ? 7.664 -12.125 3.482 1.00 5.39 226 ILE A N 1
ATOM 1823 C CA . ILE A 1 247 ? 7.815 -11.173 2.400 1.00 6.18 226 ILE A CA 1
ATOM 1824 C C . ILE A 1 247 ? 6.544 -10.352 2.256 1.00 5.09 226 ILE A C 1
ATOM 1825 O O . ILE A 1 247 ? 6.615 -9.166 1.969 1.00 5.63 226 ILE A O 1
ATOM 1830 N N . GLU A 1 248 ? 5.392 -10.980 2.487 1.00 5.28 227 GLU A N 1
ATOM 1831 C CA . GLU A 1 248 ? 4.111 -10.278 2.424 1.00 5.52 227 GLU A CA 1
ATOM 1832 C C . GLU A 1 248 ? 4.057 -9.122 3.425 1.00 6.01 227 GLU A C 1
ATOM 1833 O O . GLU A 1 248 ? 3.501 -8.060 3.130 1.00 6.22 227 GLU A O 1
ATOM 1839 N N . GLY A 1 249 ? 4.619 -9.308 4.606 1.00 5.72 228 GLY A N 1
ATOM 1840 C CA . GLY A 1 249 ? 4.633 -8.203 5.589 1.00 5.71 228 GLY A CA 1
ATOM 1841 C C . GLY A 1 249 ? 5.493 -7.063 5.093 1.00 5.58 228 GLY A C 1
ATOM 1842 O O . GLY A 1 249 ? 5.083 -5.928 5.098 1.00 6.68 228 GLY A O 1
ATOM 1843 N N . TYR A 1 250 ? 6.683 -7.375 4.592 1.00 5.60 229 TYR A N 1
ATOM 1844 C CA . TYR A 1 250 ? 7.582 -6.330 4.084 1.00 6.19 229 TYR A CA 1
ATOM 1845 C C . TYR A 1 250 ? 6.942 -5.641 2.879 1.00 6.07 229 TYR A C 1
ATOM 1846 O O . TYR A 1 250 ? 7.054 -4.426 2.737 1.00 4.99 229 TYR A O 1
ATOM 1855 N N . ARG A 1 251 ? 6.265 -6.409 2.032 1.00 6.16 230 ARG A N 1
ATOM 1856 C CA . ARG A 1 251 ? 5.585 -5.830 0.871 1.00 7.63 230 ARG A CA 1
ATOM 1857 C C . ARG A 1 251 ? 4.409 -4.956 1.272 1.00 7.13 230 ARG A C 1
ATOM 1858 O O . ARG A 1 251 ? 4.170 -3.900 0.674 1.00 6.15 230 ARG A O 1
ATOM 1866 N N . GLU A 1 252 ? 3.673 -5.363 2.297 1.00 7.10 231 GLU A N 1
ATOM 1867 C CA . GLU A 1 252 ? 2.626 -4.483 2.821 1.00 6.61 231 GLU A CA 1
ATOM 1868 C C . GLU A 1 252 ? 3.178 -3.123 3.273 1.00 6.91 231 GLU A C 1
ATOM 1869 O O . GLU A 1 252 ? 2.577 -2.063 2.993 1.00 5.54 231 GLU A O 1
ATOM 1875 N N . VAL A 1 253 ? 4.314 -3.134 3.974 1.00 6.16 232 VAL A N 1
ATOM 1876 C CA . VAL A 1 253 ? 4.918 -1.883 4.421 1.00 6.56 232 VAL A CA 1
ATOM 1877 C C . VAL A 1 253 ? 5.275 -1.055 3.164 1.00 6.23 232 VAL A C 1
ATOM 1878 O O . VAL A 1 253 ? 4.951 0.150 3.074 1.00 5.44 232 VAL A O 1
ATOM 1882 N N . ALA A 1 254 ? 5.915 -1.696 2.191 1.00 6.15 233 ALA A N 1
ATOM 1883 C CA . ALA A 1 254 ? 6.279 -0.977 0.964 1.00 5.32 233 ALA A CA 1
ATOM 1884 C C . ALA A 1 254 ? 5.079 -0.399 0.227 1.00 5.03 233 ALA A C 1
ATOM 1885 O O . ALA A 1 254 ? 5.111 0.746 -0.262 1.00 5.12 233 ALA A O 1
ATOM 1887 N N . HIS A 1 255 ? 4.024 -1.184 0.132 1.00 4.90 234 HIS A N 1
ATOM 1888 C CA . HIS A 1 255 ? 2.836 -0.717 -0.546 1.00 4.94 234 HIS A CA 1
ATOM 1889 C C . HIS A 1 255 ? 2.187 0.441 0.133 1.00 5.65 234 HIS A C 1
ATOM 1890 O O . HIS A 1 255 ? 1.807 1.405 -0.522 1.00 7.33 234 HIS A O 1
ATOM 1897 N N . LYS A 1 256 ? 2.001 0.330 1.448 1.00 6.69 235 LYS A N 1
ATOM 1898 C CA . LYS A 1 256 ? 1.370 1.405 2.235 1.00 6.51 235 LYS A CA 1
ATOM 1899 C C . LYS A 1 256 ? 2.186 2.687 2.230 1.00 6.21 235 LYS A C 1
ATOM 1900 O O . LYS A 1 256 ? 1.617 3.783 2.212 1.00 5.10 235 LYS A O 1
ATOM 1906 N N . LEU A 1 257 ? 3.515 2.567 2.198 1.00 6.00 236 LEU A N 1
ATOM 1907 C CA . LEU A 1 257 ? 4.376 3.718 2.066 1.00 6.44 236 LEU A CA 1
ATOM 1908 C C . LEU A 1 257 ? 4.443 4.315 0.641 1.00 7.93 236 LEU A C 1
ATOM 1909 O O . LEU A 1 257 ? 4.887 5.475 0.476 1.00 7.59 236 LEU A O 1
ATOM 1914 N N . ASN A 1 258 ? 4.015 3.543 -0.362 1.00 7.59 237 ASN A N 1
ATOM 1915 C CA . ASN A 1 258 ? 4.232 3.892 -1.776 1.00 8.28 237 ASN A CA 1
ATOM 1916 C C . ASN A 1 258 ? 5.721 4.044 -2.066 1.00 9.03 237 ASN A C 1
ATOM 1917 O O . ASN A 1 258 ? 6.140 4.974 -2.765 1.00 8.93 237 ASN A O 1
ATOM 1922 N N . ALA A 1 259 ? 6.508 3.103 -1.541 1.00 7.83 238 ALA A N 1
ATOM 1923 C CA . ALA A 1 259 ? 7.966 3.187 -1.612 1.00 8.99 238 ALA A CA 1
ATOM 1924 C C . ALA A 1 259 ? 8.575 2.611 -2.872 1.00 9.58 238 ALA A C 1
ATOM 1925 O O . ALA A 1 259 ? 9.761 2.810 -3.110 1.00 10.46 238 ALA A O 1
ATOM 1927 N N . ILE A 1 260 ? 7.813 1.845 -3.645 1.00 11.00 239 ILE A N 1
ATOM 1928 C CA . ILE A 1 260 ? 8.369 1.151 -4.803 1.00 12.28 239 ILE A CA 1
ATOM 1929 C C . ILE A 1 260 ? 8.219 2.085 -6.005 1.00 14.69 239 ILE A C 1
ATOM 1930 O O . ILE A 1 260 ? 7.107 2.492 -6.327 1.00 13.62 239 ILE A O 1
ATOM 1935 N N . PRO A 1 261 ? 9.332 2.444 -6.654 1.00 17.27 240 PRO A N 1
ATOM 1936 C CA . PRO A 1 261 ? 9.239 3.283 -7.858 1.00 19.63 240 PRO A CA 1
ATOM 1937 C C . PRO A 1 261 ? 8.628 2.578 -9.071 1.00 21.36 240 PRO A C 1
ATOM 1938 O O . PRO A 1 261 ? 8.618 1.341 -9.149 1.00 21.30 240 PRO A O 1
ATOM 1942 N N . ASN A 1 262 ? 8.121 3.382 -10.007 1.00 24.49 241 ASN A N 1
ATOM 1943 C CA . ASN A 1 262 ? 7.567 2.894 -11.291 1.00 26.25 241 ASN A CA 1
ATOM 1944 C C . ASN A 1 262 ? 8.624 2.342 -12.259 1.00 26.99 241 ASN A C 1
ATOM 1945 O O . ASN A 1 262 ? 9.801 2.721 -12.205 1.00 27.78 241 ASN A O 1
#

B-factor: mean 11.86, std 7.54, range [2.0, 52.55]